Protein AF-A0A7S4UC12-F1 (afdb_monomer)

Secondary structure (DSSP, 8-state):
----EEEEEEEEETTEEEEEEEEE--PPP----------TTHHHHHHHHHHHHHHHHHHHHHTT-S----S---TT--HHHHHHHHHHTTHHHHHHHHHHHHHHH--SHHHHHHHHHHHHHHHHHS--TTS-HHHHHHHHHHHHHHTTSTTTHHHHHHHHHH-GGGTT-GGGGGGHHHHHHHTT-SSHHHHHHHHHHHHHH---HHHHHHHHHHHHHH-S-HHHHHHHHHHHHHHHHHHHT-SSHHHHHHHHHHHHHHHHHHHHHHHHS-TT---TTS--S--------HHHHHHHHHHHHHHHHHHHT-

Solvent-accessible surface area (backbone atoms only — not comparable to full-atom values): 18001 Å² total; per-residue (Å²): 136,82,68,69,46,76,46,79,44,86,41,78,61,83,98,40,83,43,79,45,75,46,77,44,75,66,72,72,82,83,79,72,91,76,88,87,73,84,66,80,62,62,64,55,60,51,49,55,50,51,49,44,52,50,52,54,54,49,60,59,55,71,73,59,82,69,89,74,97,66,83,81,74,62,81,81,72,49,66,61,59,62,48,53,40,57,54,56,74,44,51,59,58,51,49,50,53,48,41,56,50,48,51,74,68,46,80,51,68,70,58,31,52,52,35,50,49,52,44,33,52,52,42,57,75,45,88,37,68,86,50,60,49,77,64,54,57,68,47,44,61,60,37,58,54,32,56,75,34,83,94,36,28,59,49,24,44,48,23,57,63,39,36,48,63,50,47,43,31,78,75,38,56,76,42,50,67,57,36,54,52,31,54,66,42,92,50,66,69,41,20,51,44,27,53,52,43,39,72,51,26,38,63,55,57,67,65,33,26,55,47,44,44,45,36,52,74,64,48,89,45,67,68,58,22,41,52,40,40,52,51,51,28,50,52,28,52,55,29,67,66,43,95,40,73,67,61,21,52,52,46,29,49,53,49,42,75,46,39,42,72,56,39,53,48,54,65,65,55,64,92,79,74,66,71,86,89,77,82,90,78,84,92,78,92,88,68,87,49,74,69,58,58,54,47,55,54,44,37,51,35,35,52,53,24,51,63,54,53,106

Structure (mmCIF, N/CA/C/O backbone):
data_AF-A0A7S4UC12-F1
#
_entry.id   AF-A0A7S4UC12-F1
#
loop_
_atom_site.group_PDB
_atom_site.id
_atom_site.type_symbol
_atom_site.label_atom_id
_atom_site.label_alt_id
_atom_site.label_comp_id
_atom_site.label_asym_id
_atom_site.label_entity_id
_atom_site.label_seq_id
_atom_site.pdbx_PDB_ins_code
_atom_site.Cartn_x
_atom_site.Cartn_y
_atom_site.Cartn_z
_atom_site.occupancy
_atom_site.B_iso_or_equiv
_atom_site.auth_seq_id
_atom_site.auth_comp_id
_atom_site.auth_asym_id
_atom_site.auth_atom_id
_atom_site.pdbx_PDB_model_num
ATOM 1 N N . ASP A 1 1 ? -19.552 14.038 31.738 1.00 36.12 1 ASP A N 1
ATOM 2 C CA . ASP A 1 1 ? -20.776 14.396 30.991 1.00 36.12 1 ASP A CA 1
ATOM 3 C C . ASP A 1 1 ? -20.719 15.797 30.403 1.00 36.12 1 ASP A C 1
ATOM 5 O O . ASP A 1 1 ? -21.370 16.718 30.888 1.00 36.12 1 ASP A O 1
ATOM 9 N N . HIS A 1 2 ? -19.965 15.972 29.317 1.00 37.50 2 HIS A N 1
ATOM 10 C CA . HIS A 1 2 ? -20.045 17.190 28.514 1.00 37.50 2 HIS A CA 1
ATOM 11 C C . HIS A 1 2 ? -21.237 17.053 27.568 1.00 37.50 2 HIS A C 1
ATOM 13 O O . HIS A 1 2 ? -21.156 16.414 26.523 1.00 37.50 2 HIS A O 1
ATOM 19 N N . ARG A 1 3 ? -22.386 17.615 27.949 1.00 42.75 3 ARG A N 1
ATOM 20 C CA . ARG A 1 3 ? -23.549 17.692 27.056 1.00 42.75 3 ARG A CA 1
ATOM 21 C C . ARG A 1 3 ? -23.307 18.799 26.035 1.00 42.75 3 ARG A C 1
ATOM 23 O O . ARG A 1 3 ? -23.739 19.931 26.235 1.00 42.75 3 ARG A O 1
ATOM 30 N N . VAL A 1 4 ? -22.599 18.479 24.956 1.00 48.72 4 VAL A N 1
ATOM 31 C CA . VAL A 1 4 ? -22.493 19.372 23.801 1.00 48.72 4 VAL A CA 1
ATOM 32 C C . VAL A 1 4 ? -23.867 19.426 23.135 1.00 48.72 4 VAL A C 1
ATOM 34 O O . VAL A 1 4 ? -24.387 18.415 22.665 1.00 48.72 4 VAL A O 1
ATOM 37 N N . ARG A 1 5 ? -24.499 20.604 23.136 1.00 51.00 5 ARG A N 1
ATOM 38 C CA . ARG A 1 5 ? -25.745 20.826 22.393 1.00 51.00 5 ARG A CA 1
ATOM 39 C C . ARG A 1 5 ? -25.400 21.469 21.064 1.00 51.00 5 ARG A C 1
ATOM 41 O O . ARG A 1 5 ? -25.085 22.655 20.991 1.00 51.00 5 ARG A O 1
ATOM 48 N N . HIS A 1 6 ? -25.478 20.677 20.010 1.00 54.31 6 HIS A N 1
ATOM 49 C CA . HIS A 1 6 ? -25.439 21.186 18.653 1.00 54.31 6 HIS A CA 1
ATOM 50 C C . HIS A 1 6 ? -26.867 21.523 18.215 1.00 54.31 6 HIS A C 1
ATOM 52 O O . HIS A 1 6 ? -27.745 20.662 18.227 1.00 54.31 6 HIS A O 1
ATOM 58 N N . CYS A 1 7 ? -27.099 22.770 17.819 1.00 54.09 7 CYS A N 1
ATOM 59 C CA . CYS A 1 7 ? -28.371 23.225 17.269 1.00 54.09 7 CYS A CA 1
ATOM 60 C C . CYS A 1 7 ? -28.138 23.761 15.855 1.00 54.09 7 CYS A C 1
ATOM 62 O O . CYS A 1 7 ? -27.266 24.605 15.640 1.00 54.09 7 CYS A O 1
ATOM 64 N N . ALA A 1 8 ? -28.941 23.318 14.895 1.00 50.31 8 ALA A N 1
ATOM 65 C CA . ALA A 1 8 ? -29.013 23.923 13.571 1.00 50.31 8 ALA A CA 1
ATOM 66 C C . ALA A 1 8 ? -30.350 24.661 13.450 1.00 50.31 8 ALA A C 1
ATOM 68 O O . ALA A 1 8 ? -31.396 24.088 13.741 1.00 50.31 8 ALA A O 1
ATOM 69 N N . ALA A 1 9 ? -30.315 25.930 13.046 1.00 55.50 9 ALA A N 1
ATOM 70 C CA . ALA A 1 9 ? -31.510 26.728 12.798 1.00 55.50 9 ALA A CA 1
ATOM 71 C C . ALA A 1 9 ? -31.409 27.403 11.429 1.00 55.50 9 ALA A C 1
ATOM 73 O O . ALA A 1 9 ? -30.357 27.933 11.064 1.00 55.50 9 ALA A O 1
ATOM 74 N N . ALA A 1 10 ? -32.503 27.400 10.673 1.00 46.72 10 ALA A N 1
ATOM 75 C CA . ALA A 1 10 ? -32.602 28.203 9.464 1.00 46.72 10 ALA A CA 1
ATOM 76 C C . ALA A 1 10 ? -32.731 29.681 9.854 1.00 46.72 10 ALA A C 1
ATOM 78 O O . ALA A 1 10 ? -33.524 30.032 10.728 1.00 46.72 10 ALA A O 1
ATOM 79 N N . VAL A 1 11 ? -31.938 30.544 9.224 1.00 61.66 11 VAL A N 1
ATOM 80 C CA . VAL A 1 11 ? -32.011 31.994 9.416 1.00 61.66 11 VAL A CA 1
ATOM 81 C C . VAL A 1 11 ? -32.077 32.651 8.047 1.00 61.66 11 VAL A C 1
ATOM 83 O O . VAL A 1 11 ? -31.323 32.304 7.134 1.00 61.66 11 VAL A O 1
ATOM 86 N N . GLU A 1 12 ? -32.985 33.604 7.891 1.00 58.91 12 GLU A N 1
ATOM 87 C CA . GLU A 1 12 ? -33.027 34.447 6.702 1.00 58.91 12 GLU A CA 1
ATOM 88 C C . GLU A 1 12 ? -32.063 35.623 6.888 1.00 58.91 12 GLU A C 1
ATOM 90 O O . GLU A 1 12 ? -32.127 36.353 7.877 1.00 58.91 12 GLU A O 1
ATOM 95 N N . CYS A 1 13 ? -31.125 35.782 5.954 1.00 60.25 13 CYS A N 1
ATOM 96 C CA . CYS A 1 13 ? -30.178 36.892 5.918 1.00 60.25 13 CYS A CA 1
ATOM 97 C C . CYS A 1 13 ? -30.352 37.629 4.586 1.00 60.25 13 CYS A C 1
ATOM 99 O O . CYS A 1 13 ? -29.747 37.281 3.566 1.00 60.25 13 CYS A O 1
ATOM 101 N N . GLY A 1 14 ? -31.252 38.616 4.580 1.00 82.12 14 GLY A N 1
ATOM 102 C CA . GLY A 1 14 ? -31.698 39.286 3.359 1.00 82.12 14 GLY A CA 1
ATOM 103 C C . GLY A 1 14 ? -32.470 38.329 2.446 1.00 82.12 14 GLY A C 1
ATOM 104 O O . GLY A 1 14 ? -33.371 37.634 2.897 1.00 82.12 14 GLY A O 1
ATOM 105 N N . THR A 1 15 ? -32.097 38.258 1.165 1.00 63.41 15 THR A N 1
ATOM 106 C CA . THR A 1 15 ? -32.697 37.325 0.188 1.00 63.41 15 THR A CA 1
ATOM 107 C C . THR A 1 15 ? -32.095 35.916 0.229 1.00 63.41 15 THR A C 1
ATOM 109 O O . THR A 1 15 ? -32.460 35.064 -0.580 1.00 63.41 15 THR A O 1
ATOM 112 N N . LYS A 1 16 ? -31.149 35.650 1.140 1.00 48.69 16 LYS A N 1
ATOM 113 C CA . LYS A 1 16 ? -30.458 34.360 1.252 1.00 48.69 16 LYS A CA 1
ATOM 114 C C . LYS A 1 16 ? -30.959 33.593 2.473 1.00 48.69 16 LYS A C 1
ATOM 116 O O . LYS A 1 16 ? -30.985 34.133 3.578 1.00 48.69 16 LYS A O 1
ATOM 121 N N . ARG A 1 17 ? -31.268 32.305 2.297 1.00 45.56 17 ARG A N 1
ATOM 122 C CA . ARG A 1 17 ? -31.413 31.366 3.419 1.00 45.56 17 ARG A CA 1
ATOM 123 C C . ARG A 1 17 ? -30.046 30.833 3.808 1.00 45.56 17 ARG A C 1
ATOM 125 O O . ARG A 1 17 ? -29.323 30.307 2.965 1.00 45.56 17 ARG A O 1
ATOM 132 N N . VAL A 1 18 ? -29.701 30.967 5.081 1.00 54.25 18 VAL A N 1
ATOM 133 C CA . VAL A 1 18 ? -28.444 30.479 5.652 1.00 54.25 18 VAL A CA 1
ATOM 134 C C . VAL A 1 18 ? -28.735 29.543 6.816 1.00 54.25 18 VAL A C 1
ATOM 136 O O . VAL A 1 18 ? -29.665 29.752 7.592 1.00 54.25 18 VAL A O 1
ATOM 139 N N . VAL A 1 19 ? -27.924 28.493 6.941 1.00 50.94 19 VAL A N 1
ATOM 140 C CA . VAL A 1 19 ? -27.989 27.581 8.087 1.00 50.94 19 VAL A CA 1
ATOM 141 C C . VAL A 1 19 ? -27.134 28.180 9.193 1.00 50.94 19 VAL A C 1
ATOM 143 O O . VAL A 1 19 ? -25.910 28.250 9.061 1.00 50.94 19 VAL A O 1
ATOM 146 N N . LYS A 1 20 ? -27.756 28.620 10.287 1.00 62.56 20 LYS A N 1
ATOM 147 C CA . LYS A 1 20 ? -27.021 28.989 11.492 1.00 62.56 20 LYS A CA 1
ATOM 148 C C . LYS A 1 20 ? -26.765 27.732 12.302 1.00 62.56 20 LYS A C 1
ATOM 150 O O . LYS A 1 20 ? -27.670 27.128 12.873 1.00 62.56 20 LYS A O 1
ATOM 155 N N . LEU A 1 21 ? -25.498 27.370 12.358 1.00 55.78 21 LEU A N 1
ATOM 156 C CA . LEU A 1 21 ? -24.999 26.268 13.153 1.00 55.78 21 LEU A CA 1
ATOM 157 C C . LEU A 1 21 ? -24.495 26.830 14.481 1.00 55.78 21 LEU A C 1
ATOM 159 O O . LEU A 1 21 ? -23.559 27.628 14.499 1.00 55.78 21 LEU A O 1
ATOM 163 N N . SER A 1 22 ? -25.146 26.456 15.578 1.00 56.66 22 SER A N 1
ATOM 164 C CA . SER A 1 22 ? -24.758 26.852 16.931 1.00 56.66 22 SER A CA 1
ATOM 165 C C . SER A 1 22 ? -24.231 25.626 17.666 1.00 56.66 22 SER A C 1
ATOM 167 O O . SER A 1 22 ? -24.950 24.641 17.824 1.00 56.66 22 SER A O 1
ATOM 169 N N . VAL A 1 23 ? -22.983 25.685 18.118 1.00 53.31 23 VAL A N 1
ATOM 170 C CA . VAL A 1 23 ? -22.404 24.682 19.016 1.00 53.31 23 VAL A CA 1
ATOM 171 C C . VAL A 1 23 ? -22.344 25.317 20.397 1.00 53.31 23 VAL A C 1
ATOM 173 O O . VAL A 1 23 ? -21.625 26.291 20.601 1.00 53.31 23 VAL A O 1
ATOM 176 N N . LEU A 1 24 ? -23.166 24.824 21.322 1.00 49.97 24 LEU A N 1
ATOM 177 C CA . LEU A 1 24 ? -23.128 25.232 22.721 1.00 49.97 24 LEU A CA 1
ATOM 178 C C . LEU A 1 24 ? -22.204 24.283 23.476 1.00 49.97 24 LEU A C 1
ATOM 180 O O . LEU A 1 24 ? -22.552 23.126 23.732 1.00 49.97 24 LEU A O 1
ATOM 184 N N . TYR A 1 25 ? -21.038 24.801 23.848 1.00 46.56 25 TYR A N 1
ATOM 185 C CA . TYR A 1 25 ? -20.186 24.177 24.847 1.00 46.56 25 TYR A CA 1
ATOM 186 C C . TYR A 1 25 ? -20.781 24.476 26.221 1.00 46.56 25 TYR A C 1
ATOM 188 O O . TYR A 1 25 ? -20.921 25.638 26.604 1.00 46.56 25 TYR A O 1
ATOM 196 N N . ALA A 1 26 ? -21.159 23.438 26.964 1.00 46.12 26 ALA A N 1
ATOM 197 C CA . ALA A 1 26 ? -21.399 23.597 28.389 1.00 46.12 26 ALA A CA 1
ATOM 198 C C . ALA A 1 26 ? -20.036 23.860 29.042 1.00 46.12 26 ALA A C 1
ATOM 200 O O . ALA A 1 26 ? -19.238 22.935 29.193 1.00 46.12 26 ALA A O 1
ATOM 201 N N . SER A 1 27 ? -19.743 25.120 29.367 1.00 40.31 27 SER A N 1
ATOM 202 C CA . SER A 1 27 ? -18.618 25.445 30.239 1.00 40.31 27 SER A CA 1
ATOM 203 C C . SER A 1 27 ? -18.863 24.766 31.583 1.00 40.31 27 SER A C 1
ATOM 205 O O . SER A 1 27 ? -19.943 24.923 32.161 1.00 40.31 27 SER A O 1
ATOM 207 N N . GLU A 1 28 ? -17.889 24.000 32.075 1.00 42.59 28 GLU A N 1
ATOM 208 C CA . GLU A 1 28 ? -17.918 23.546 33.465 1.00 42.59 28 GLU A CA 1
ATOM 209 C C . GLU A 1 28 ? -18.123 24.750 34.400 1.00 42.59 28 GLU A C 1
ATOM 211 O O . GLU A 1 28 ? -17.679 25.855 34.067 1.00 42.59 28 GLU A O 1
ATOM 216 N N . PRO A 1 29 ? -18.815 24.579 35.543 1.00 44.81 29 PRO A N 1
ATOM 217 C CA . PRO A 1 29 ? -19.002 25.664 36.495 1.00 44.81 29 PRO A CA 1
ATOM 218 C C . PRO A 1 29 ? -17.639 26.254 36.860 1.00 44.81 29 PRO A C 1
ATOM 220 O O . PRO A 1 29 ? -16.738 25.526 37.277 1.00 44.81 29 PRO A O 1
ATOM 223 N N . GLU A 1 30 ? -17.508 27.565 36.653 1.00 42.84 30 GLU A N 1
ATOM 224 C CA . GLU A 1 30 ? -16.296 28.360 36.831 1.00 42.84 30 GLU A CA 1
ATOM 225 C C . GLU A 1 30 ? -15.542 27.982 38.115 1.00 42.84 30 GLU A C 1
ATOM 227 O O . GLU A 1 30 ? -15.820 28.483 39.205 1.00 42.84 30 GLU A O 1
ATOM 232 N N . ARG A 1 31 ? -14.516 27.135 37.998 1.00 45.41 31 ARG A N 1
ATOM 233 C CA . ARG A 1 31 ? -13.419 27.148 38.962 1.00 45.41 31 ARG A CA 1
ATOM 234 C C . ARG A 1 31 ? -12.483 28.275 38.555 1.00 45.41 31 ARG A C 1
ATOM 236 O O . ARG A 1 31 ? -11.605 28.089 37.725 1.00 45.41 31 ARG A O 1
ATOM 243 N N . SER A 1 32 ? -12.754 29.447 39.127 1.00 43.31 32 SER A N 1
ATOM 244 C CA . SER A 1 32 ? -11.804 30.533 39.399 1.00 43.31 32 SER A CA 1
ATOM 245 C C . SER A 1 32 ? -10.723 30.777 38.332 1.00 43.31 32 SER A C 1
ATOM 247 O O . SER A 1 32 ? -9.651 30.181 38.368 1.00 43.31 32 SER A O 1
ATOM 249 N N . ALA A 1 33 ? -11.030 31.725 37.444 1.00 45.47 33 ALA A N 1
ATOM 250 C CA . ALA A 1 33 ? -10.131 32.676 36.787 1.00 45.47 33 ALA A CA 1
ATOM 251 C C . ALA A 1 33 ? -8.653 32.266 36.614 1.00 45.47 33 ALA A C 1
ATOM 253 O O . ALA A 1 33 ? -7.811 32.531 37.470 1.00 45.47 33 ALA A O 1
ATOM 254 N N . CYS A 1 34 ? -8.318 31.784 35.418 1.00 36.97 34 CYS A N 1
ATOM 255 C CA . CYS A 1 34 ? -6.997 32.006 34.838 1.00 36.97 34 CYS A CA 1
ATOM 256 C C . CYS A 1 34 ? -7.199 32.572 33.421 1.00 36.97 34 CYS A C 1
ATOM 258 O O . CYS A 1 34 ? -7.867 31.928 32.607 1.00 36.97 34 CYS A O 1
ATOM 260 N N . PRO A 1 35 ? -6.738 33.798 33.117 1.00 48.41 35 PRO A N 1
ATOM 261 C CA . PRO A 1 35 ? -6.970 34.404 31.818 1.00 48.41 35 PRO A CA 1
ATOM 262 C C . PRO A 1 35 ? -5.976 33.837 30.796 1.00 48.41 35 PRO A C 1
ATOM 264 O O . PRO A 1 35 ? -4.794 33.700 31.085 1.00 48.41 35 PRO A O 1
ATOM 267 N N . GLN A 1 36 ? -6.472 33.600 29.577 1.00 44.84 36 GLN A N 1
ATOM 268 C CA . GLN A 1 36 ? -5.708 33.271 28.364 1.00 44.84 36 GLN A CA 1
ATOM 269 C C . GLN A 1 36 ? -5.243 31.810 28.228 1.00 44.84 36 GLN A C 1
ATOM 271 O O . GLN A 1 36 ? -4.058 31.499 28.217 1.00 44.84 36 GLN A O 1
ATOM 276 N N . SER A 1 37 ? -6.196 30.911 27.979 1.00 40.97 37 SER A N 1
ATOM 277 C CA . SER A 1 37 ? -5.922 29.703 27.199 1.00 40.97 37 SER A CA 1
ATOM 278 C C . SER A 1 37 ? -6.866 29.693 26.001 1.00 40.97 37 SER A C 1
ATOM 280 O O . SER A 1 37 ? -8.066 29.464 26.136 1.00 40.97 37 SER A O 1
ATOM 282 N N . THR A 1 38 ? -6.348 30.019 24.818 1.00 45.19 38 THR A N 1
ATOM 283 C CA . THR A 1 38 ? -7.026 29.722 23.554 1.00 45.19 38 THR A CA 1
ATOM 284 C C . THR A 1 38 ? -7.041 28.208 23.409 1.00 45.19 38 THR A C 1
ATOM 286 O O . THR A 1 38 ? -6.025 27.619 23.047 1.00 45.19 38 THR A O 1
ATOM 289 N N . VAL A 1 39 ? -8.160 27.578 23.770 1.00 46.19 39 VAL A N 1
ATOM 290 C CA . VAL A 1 39 ? -8.329 26.122 23.721 1.00 46.19 39 VAL A CA 1
ATOM 291 C C . VAL A 1 39 ? -8.149 25.646 22.268 1.00 46.19 39 VAL A C 1
ATOM 293 O O . VAL A 1 39 ? -8.982 25.975 21.422 1.00 46.19 39 VAL A O 1
ATOM 296 N N . PRO A 1 40 ? -7.104 24.859 21.947 1.00 46.31 40 PRO A N 1
ATOM 297 C CA . PRO A 1 40 ? -6.804 24.433 20.573 1.00 46.31 40 PRO A CA 1
ATOM 298 C C . PRO A 1 40 ? -7.867 23.509 19.944 1.00 46.31 40 PRO A C 1
ATOM 300 O O . PRO A 1 40 ? -7.862 23.290 18.735 1.00 46.31 40 PRO A O 1
ATOM 303 N N . GLY A 1 41 ? -8.796 22.976 20.746 1.00 48.56 41 GLY A N 1
ATOM 304 C CA . GLY A 1 41 ? -9.831 22.031 20.307 1.00 48.56 41 GLY A CA 1
ATOM 305 C C . GLY A 1 41 ? -11.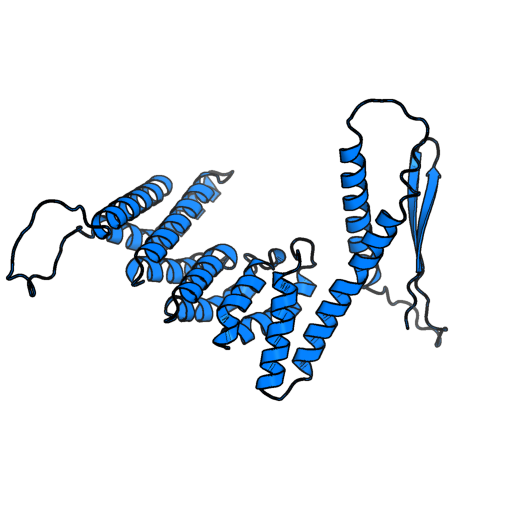029 22.646 19.569 1.00 48.56 41 GLY A C 1
ATOM 306 O O . GLY A 1 41 ? -11.756 21.922 18.891 1.00 48.56 41 GLY A O 1
ATOM 307 N N . ASP A 1 42 ? -11.236 23.965 19.646 1.00 47.66 42 ASP A N 1
ATOM 308 C CA . ASP A 1 42 ? -12.440 24.619 19.100 1.00 47.66 42 ASP A CA 1
ATOM 309 C C . ASP A 1 42 ? -12.446 24.650 17.555 1.00 47.66 42 ASP A C 1
ATOM 311 O O . ASP A 1 42 ? -13.481 24.541 16.895 1.00 47.66 42 ASP A O 1
ATOM 315 N N . THR A 1 43 ? -11.263 24.711 16.941 1.00 52.38 43 THR A N 1
ATOM 316 C CA . THR A 1 43 ? -11.102 24.672 15.481 1.00 52.38 43 THR A CA 1
ATOM 317 C C . THR A 1 43 ? -11.380 23.295 14.881 1.00 52.38 43 THR A C 1
ATOM 319 O O . THR A 1 43 ? -11.945 23.209 13.789 1.00 52.38 43 THR A O 1
ATOM 322 N N . GLU A 1 44 ? -11.030 22.210 15.572 1.00 50.44 44 GLU A N 1
ATOM 323 C CA . GLU A 1 44 ? -11.144 20.850 15.027 1.00 50.44 44 GLU A CA 1
ATOM 324 C C . GLU A 1 44 ? -12.594 20.356 14.993 1.00 50.44 44 GLU A C 1
ATOM 326 O O . GLU A 1 44 ? -13.064 19.890 13.951 1.00 50.44 44 GLU A O 1
ATOM 331 N N . VAL A 1 45 ? -13.337 20.534 16.092 1.00 52.56 45 VAL A N 1
ATOM 332 C CA . VAL A 1 45 ? -14.764 20.168 16.179 1.00 52.56 45 VAL A CA 1
ATOM 333 C C . VAL A 1 45 ? -15.579 20.976 15.172 1.00 52.56 45 VAL A C 1
ATOM 335 O O . VAL A 1 45 ? -16.418 20.439 14.444 1.00 52.56 45 VAL A O 1
ATOM 338 N N . ARG A 1 46 ? -15.273 22.273 15.058 1.00 57.16 46 ARG A N 1
ATOM 339 C CA . ARG A 1 46 ? -15.918 23.170 14.100 1.00 57.16 46 ARG A CA 1
ATOM 340 C C . ARG A 1 46 ? -15.652 22.753 12.653 1.00 57.16 46 ARG A C 1
ATOM 342 O O . ARG A 1 46 ? -16.568 22.821 11.838 1.00 57.16 46 ARG A O 1
ATOM 349 N N . THR A 1 47 ? -14.445 22.290 12.325 1.00 57.12 47 THR A N 1
ATOM 350 C CA . THR A 1 47 ? -14.085 21.887 10.953 1.00 57.12 47 THR A CA 1
ATOM 351 C C . THR A 1 47 ? -14.768 20.585 10.538 1.00 57.12 47 THR A C 1
ATOM 353 O O . THR A 1 47 ? -15.332 20.521 9.443 1.00 57.12 47 THR A O 1
ATOM 356 N N . ALA A 1 48 ? -14.796 19.573 11.411 1.00 53.72 48 ALA A N 1
ATOM 357 C CA . ALA A 1 48 ? -15.503 18.317 11.149 1.00 53.72 48 ALA A CA 1
ATOM 358 C C . ALA A 1 48 ? -17.011 18.552 10.973 1.00 53.72 48 ALA A C 1
ATOM 360 O O . ALA A 1 48 ? -17.614 18.097 9.999 1.00 53.72 48 ALA A O 1
ATOM 361 N N . PHE A 1 49 ? -17.600 19.365 11.852 1.00 57.41 49 PHE A N 1
ATOM 362 C CA . PHE A 1 49 ? -19.011 19.725 11.784 1.00 57.41 49 PHE A CA 1
ATOM 363 C C . PHE A 1 49 ? -19.362 20.508 10.507 1.00 57.41 49 PHE A C 1
ATOM 365 O O . PHE A 1 49 ? -20.346 20.201 9.833 1.00 57.41 49 PHE A O 1
ATOM 372 N N . LEU A 1 50 ? -18.534 21.486 10.121 1.00 59.72 50 LEU A N 1
ATOM 373 C CA . LEU A 1 50 ? -18.711 22.236 8.872 1.00 59.72 50 LEU A CA 1
ATOM 374 C C . LEU A 1 50 ? -18.556 21.343 7.635 1.00 59.72 50 LEU A C 1
ATOM 376 O O . LEU A 1 50 ? -19.287 21.528 6.662 1.00 59.72 50 LEU A O 1
ATOM 380 N N . THR A 1 51 ? -17.640 20.374 7.666 1.00 59.22 51 THR A N 1
ATOM 381 C CA . THR A 1 51 ? -17.421 19.429 6.562 1.00 59.22 51 THR A CA 1
ATOM 382 C C . THR A 1 51 ? -18.621 18.499 6.399 1.00 59.22 51 THR A C 1
ATOM 384 O O . THR A 1 51 ? -19.163 18.408 5.299 1.00 59.22 51 THR A O 1
ATOM 387 N N . ALA A 1 52 ? -19.114 17.908 7.492 1.00 55.94 52 ALA A N 1
ATOM 388 C CA . ALA A 1 52 ? -20.314 17.070 7.491 1.00 55.94 52 ALA A CA 1
ATOM 389 C C . ALA A 1 52 ? -21.555 17.839 7.002 1.00 55.94 52 ALA A C 1
ATOM 391 O O . ALA A 1 52 ? -22.277 17.367 6.121 1.00 55.94 52 ALA A O 1
ATOM 392 N N . ALA A 1 53 ? -21.757 19.067 7.494 1.00 58.28 53 ALA A N 1
ATOM 393 C CA . ALA A 1 53 ? -22.844 19.934 7.044 1.00 58.28 53 ALA A CA 1
ATOM 394 C C . ALA A 1 53 ? -22.741 20.261 5.541 1.00 58.28 53 ALA A C 1
ATOM 396 O O . ALA A 1 53 ? -23.748 20.264 4.831 1.00 58.28 53 ALA A O 1
ATOM 397 N N . ARG A 1 54 ? -21.524 20.498 5.030 1.00 59.47 54 ARG A N 1
ATOM 398 C CA . ARG A 1 54 ? -21.279 20.806 3.613 1.00 59.47 54 ARG A CA 1
ATOM 399 C C . ARG A 1 54 ? -21.517 19.599 2.709 1.00 59.47 54 ARG A C 1
ATOM 401 O O . ARG A 1 54 ? -22.112 19.761 1.645 1.00 59.47 54 ARG A O 1
ATOM 408 N N . THR A 1 55 ? -21.084 18.410 3.123 1.00 56.12 55 THR A N 1
ATOM 409 C CA . THR A 1 55 ? -21.322 17.156 2.395 1.00 56.12 55 THR A CA 1
ATOM 410 C C . THR A 1 55 ? -22.814 16.868 2.301 1.00 56.12 55 THR A C 1
ATOM 412 O O . THR A 1 55 ? -23.331 16.656 1.208 1.00 56.12 55 THR A O 1
ATOM 415 N N . ALA A 1 56 ? -23.537 16.970 3.414 1.00 55.53 56 ALA A N 1
ATOM 416 C CA . ALA A 1 56 ? -24.963 16.693 3.418 1.00 55.53 56 ALA A CA 1
ATOM 417 C C . ALA A 1 56 ? -25.784 17.730 2.620 1.00 55.53 56 ALA A C 1
ATOM 419 O O . ALA A 1 56 ? -26.725 17.362 1.915 1.00 55.53 56 ALA A O 1
ATOM 420 N N . ALA A 1 57 ? -25.384 19.009 2.637 1.00 56.06 57 ALA A N 1
ATOM 421 C CA . ALA A 1 57 ? -25.986 20.041 1.789 1.00 56.06 57 ALA A CA 1
ATOM 422 C C . ALA A 1 57 ? -25.778 19.777 0.282 1.00 56.06 57 ALA A C 1
ATOM 424 O O . ALA A 1 57 ? -26.690 20.007 -0.517 1.00 56.06 57 ALA A O 1
ATOM 425 N N . ARG A 1 58 ? -24.603 19.265 -0.117 1.00 57.72 58 ARG A N 1
ATOM 426 C CA . ARG A 1 58 ? -24.312 18.892 -1.513 1.00 57.72 58 ARG A CA 1
ATOM 427 C C . ARG A 1 58 ? -25.173 17.721 -1.980 1.00 57.72 58 ARG A C 1
ATOM 429 O O . ARG A 1 58 ? -25.808 17.841 -3.023 1.00 57.72 58 ARG A O 1
ATOM 436 N N . SER A 1 59 ? -25.259 16.653 -1.188 1.00 51.94 59 SER A N 1
ATOM 437 C CA . SER A 1 59 ? -26.056 15.461 -1.522 1.00 51.94 59 SER A CA 1
ATOM 438 C C . SER A 1 59 ? -27.547 15.765 -1.670 1.00 51.94 59 SER A C 1
ATOM 440 O O . SER A 1 59 ? -28.239 15.169 -2.491 1.00 51.94 59 SER A O 1
ATOM 442 N N . ALA A 1 60 ? -28.057 16.712 -0.885 1.00 53.88 60 ALA A N 1
ATOM 443 C CA . ALA A 1 60 ? -29.448 17.121 -0.979 1.00 53.88 60 ALA A CA 1
ATOM 444 C C . ALA A 1 60 ? -29.707 18.072 -2.172 1.00 53.88 60 ALA A C 1
ATOM 446 O O . ALA A 1 60 ? -30.816 18.094 -2.699 1.00 53.88 60 ALA A O 1
ATOM 447 N N . SER A 1 61 ? -28.691 18.815 -2.636 1.00 52.44 61 SER A N 1
ATOM 448 C CA . SER A 1 61 ? -28.797 19.688 -3.818 1.00 52.44 61 SER A CA 1
ATOM 449 C C . SER A 1 61 ? -28.784 18.884 -5.123 1.00 52.44 61 SER A C 1
ATOM 451 O O . SER A 1 61 ? -29.572 19.160 -6.020 1.00 52.44 61 SER A O 1
ATOM 453 N N . SER A 1 62 ? -27.959 17.834 -5.208 1.00 51.47 62 SER A N 1
ATOM 454 C CA . SER A 1 62 ? -27.884 16.956 -6.388 1.00 51.47 62 SER A CA 1
ATOM 455 C C . SER A 1 62 ? -29.138 16.103 -6.608 1.00 51.47 62 SER A C 1
ATOM 457 O O . SER A 1 62 ? -29.365 15.611 -7.706 1.00 51.47 62 SER A O 1
ATOM 459 N N . ALA A 1 63 ? -29.966 15.924 -5.576 1.00 53.56 63 ALA A N 1
ATOM 460 C CA . ALA A 1 63 ? -31.230 15.198 -5.682 1.00 53.56 63 ALA A CA 1
ATOM 461 C C . ALA A 1 63 ? -32.356 16.025 -6.340 1.00 53.56 63 ALA A C 1
ATOM 463 O O . ALA A 1 63 ? -33.424 15.476 -6.604 1.00 53.56 63 ALA A O 1
ATOM 464 N N . HIS A 1 64 ? -32.143 17.325 -6.585 1.00 52.50 64 HIS A N 1
ATOM 465 C CA . HIS A 1 64 ? -33.196 18.257 -7.000 1.00 52.50 64 HIS A CA 1
ATOM 466 C C . HIS A 1 64 ? -33.110 18.760 -8.451 1.00 52.50 64 HIS A C 1
ATOM 468 O O . HIS A 1 64 ? -33.994 19.506 -8.867 1.00 52.50 64 HIS A O 1
ATOM 474 N N . ASP A 1 65 ? -32.145 18.297 -9.254 1.00 47.72 65 ASP A N 1
ATOM 475 C CA . ASP A 1 65 ? -32.014 18.681 -10.676 1.00 47.72 65 ASP A CA 1
ATOM 476 C C . ASP A 1 65 ? -33.060 18.028 -11.615 1.00 47.72 65 ASP A C 1
ATOM 478 O O . ASP A 1 65 ? -33.007 18.174 -12.836 1.00 47.72 65 ASP A O 1
ATOM 482 N N . GLY A 1 66 ? -34.072 17.349 -11.064 1.00 46.44 66 GLY A N 1
ATOM 483 C CA . GLY A 1 66 ? -35.235 16.842 -11.797 1.00 46.44 66 GLY A CA 1
ATOM 484 C C . GLY A 1 66 ? -36.469 17.737 -11.639 1.00 46.44 66 GLY A C 1
ATOM 485 O O . GLY A 1 66 ? -37.235 17.562 -10.700 1.00 46.44 66 GLY A O 1
ATOM 486 N N . PHE A 1 67 ? -36.644 18.688 -12.559 1.00 43.12 67 PHE A N 1
ATOM 487 C CA . PHE A 1 67 ? -37.900 19.332 -12.996 1.00 43.12 67 PHE A CA 1
ATOM 488 C C . PHE A 1 67 ? -39.188 19.092 -12.160 1.00 43.12 67 PHE A C 1
ATOM 490 O O . PHE A 1 67 ? -39.891 18.102 -12.337 1.00 43.12 67 PHE A O 1
ATOM 497 N N . HIS A 1 68 ? -39.560 20.054 -11.311 1.00 42.00 68 HIS A N 1
ATOM 498 C CA . HIS A 1 68 ? -40.748 20.920 -11.443 1.00 42.00 68 HIS A CA 1
ATOM 499 C C . HIS A 1 68 ? -40.943 21.727 -10.151 1.00 42.00 68 HIS A C 1
ATOM 501 O O . HIS A 1 68 ? -40.794 21.236 -9.037 1.00 42.00 68 HIS A O 1
ATOM 507 N N . SER A 1 69 ? -41.279 23.000 -10.332 1.00 47.44 69 SER A N 1
ATOM 508 C CA . SER A 1 69 ? -41.549 24.014 -9.317 1.00 47.44 69 SER A CA 1
ATOM 509 C C . SER A 1 69 ? -42.628 23.594 -8.310 1.00 47.44 69 SER A C 1
ATOM 511 O O . SER A 1 69 ? -43.808 23.885 -8.501 1.00 47.44 69 SER A O 1
ATOM 513 N N . THR A 1 70 ? -42.229 22.958 -7.211 1.00 39.75 70 THR A N 1
ATOM 514 C CA . THR A 1 70 ? -43.042 22.874 -5.991 1.00 39.75 70 THR A CA 1
ATOM 515 C C . THR A 1 70 ? -42.652 23.992 -5.024 1.00 39.75 70 THR A C 1
ATOM 517 O O . THR A 1 70 ? -41.457 24.236 -4.825 1.00 39.75 70 THR A O 1
ATOM 520 N N . PRO A 1 71 ? -43.626 24.681 -4.404 1.00 42.09 71 PRO A N 1
ATOM 521 C CA . PRO A 1 71 ? -43.345 25.746 -3.460 1.00 42.09 71 PRO A CA 1
ATOM 522 C C . PRO A 1 71 ? -42.723 25.143 -2.200 1.00 42.09 71 PRO A C 1
ATOM 524 O O . PRO A 1 71 ? -43.260 24.198 -1.632 1.00 42.09 71 PRO A O 1
ATOM 527 N N . HIS A 1 72 ? -41.604 25.718 -1.757 1.00 46.97 72 HIS A N 1
ATOM 528 C CA . HIS A 1 72 ? -41.162 25.635 -0.365 1.00 46.97 72 HIS A CA 1
ATOM 529 C C . HIS A 1 72 ? -41.104 24.213 0.227 1.00 46.97 72 HIS A C 1
ATOM 531 O O . HIS A 1 72 ? -41.653 23.944 1.291 1.00 46.97 72 HIS A O 1
ATOM 537 N N . VAL A 1 73 ? -40.396 23.291 -0.430 1.00 40.62 73 VAL A N 1
ATOM 538 C CA . VAL A 1 73 ? -40.005 22.051 0.250 1.00 40.62 73 VAL A CA 1
ATOM 539 C C . VAL A 1 73 ? -38.972 22.426 1.306 1.00 40.62 73 VAL A C 1
ATOM 541 O O . VAL A 1 73 ? -37.895 22.940 0.998 1.00 40.62 73 VAL A O 1
ATOM 544 N N . ASP A 1 74 ? -39.357 22.242 2.564 1.00 46.78 74 ASP A N 1
ATOM 545 C CA . ASP A 1 74 ? -38.585 22.589 3.745 1.00 46.78 74 ASP A CA 1
ATOM 546 C C . ASP A 1 74 ? -37.368 21.659 3.853 1.00 46.78 74 ASP A C 1
ATOM 548 O O . ASP A 1 74 ? -37.363 20.639 4.539 1.00 46.78 74 ASP A O 1
ATOM 552 N N . PHE A 1 75 ? -36.317 21.999 3.105 1.00 42.03 75 PHE A N 1
ATOM 553 C CA . PHE A 1 75 ? -35.026 21.305 3.063 1.00 42.03 75 PHE A CA 1
ATOM 554 C C . PHE A 1 75 ? -34.411 21.131 4.469 1.00 42.03 75 PHE A C 1
ATOM 556 O O . PHE A 1 75 ? -33.559 20.272 4.688 1.00 42.03 75 PHE A O 1
ATOM 563 N N . PHE A 1 76 ? -34.883 21.940 5.423 1.00 41.47 76 PHE A N 1
ATOM 564 C CA . PHE A 1 76 ? -34.464 22.025 6.816 1.00 41.47 76 PHE A CA 1
ATOM 565 C C . PHE A 1 76 ? -35.276 21.150 7.780 1.00 41.47 76 PHE A C 1
ATOM 567 O O . PHE A 1 76 ? -34.808 20.905 8.888 1.00 41.47 76 PHE A O 1
ATOM 574 N N . ALA A 1 77 ? -36.443 20.639 7.372 1.00 44.41 77 ALA A N 1
ATOM 575 C CA . ALA A 1 77 ? -37.285 19.771 8.201 1.00 44.41 77 ALA A CA 1
ATOM 576 C C . ALA A 1 77 ? -36.875 18.288 8.148 1.00 44.41 77 ALA A C 1
ATOM 578 O O . ALA A 1 77 ? -37.475 17.444 8.813 1.00 44.41 77 ALA A O 1
ATOM 579 N N . ARG A 1 78 ? -35.843 17.934 7.372 1.00 48.88 78 ARG A N 1
ATOM 580 C CA . ARG A 1 78 ? -35.288 16.580 7.401 1.00 48.88 78 ARG A CA 1
ATOM 581 C C . ARG A 1 78 ? -34.447 16.410 8.662 1.00 48.88 78 ARG A C 1
ATOM 583 O O . ARG A 1 78 ? -33.240 16.648 8.637 1.00 48.88 78 ARG A O 1
ATOM 590 N N . GLU A 1 79 ? -35.083 15.914 9.726 1.00 48.28 79 GLU A N 1
ATOM 591 C CA . GLU A 1 79 ? -34.432 15.387 10.940 1.00 48.28 79 GLU A CA 1
ATOM 592 C C . GLU A 1 79 ? -33.171 14.568 10.608 1.00 48.28 79 GLU A C 1
ATOM 594 O O . GLU A 1 79 ? -32.175 14.642 11.321 1.00 48.28 79 GLU A O 1
ATOM 599 N N . GLY A 1 80 ? -33.153 13.862 9.473 1.00 50.41 80 GLY A N 1
ATOM 600 C CA . GLY A 1 80 ? -32.027 13.046 9.022 1.00 50.41 80 GLY A CA 1
ATOM 601 C C . GLY A 1 80 ? -30.699 13.785 8.827 1.00 50.41 80 GLY A C 1
ATOM 602 O O . GLY A 1 80 ? -29.656 13.193 9.059 1.00 50.41 80 GLY A O 1
ATOM 603 N N . LEU A 1 81 ? -30.682 15.067 8.451 1.00 46.94 81 LEU A N 1
ATOM 604 C CA . LEU A 1 81 ? -29.424 15.742 8.099 1.00 46.94 81 LEU A CA 1
ATOM 605 C C . LEU A 1 81 ? -28.626 16.170 9.338 1.00 46.94 81 LEU A C 1
ATOM 607 O O . LEU A 1 81 ? -27.422 15.932 9.424 1.00 46.94 81 LEU A O 1
ATOM 611 N N . ALA A 1 82 ? -29.323 16.733 10.328 1.00 49.38 82 ALA A N 1
ATOM 612 C CA . ALA A 1 82 ? -28.755 17.006 11.642 1.00 49.38 82 ALA A CA 1
ATOM 613 C C . ALA A 1 82 ? -28.450 15.698 12.382 1.00 49.38 82 ALA A C 1
ATOM 615 O O . ALA A 1 82 ? -27.387 15.582 12.973 1.00 49.38 82 ALA A O 1
ATOM 616 N N . THR A 1 83 ? -29.317 14.687 12.290 1.00 48.31 83 THR A N 1
ATOM 617 C CA . THR A 1 83 ? -29.108 13.406 12.981 1.00 48.31 83 THR A CA 1
ATOM 618 C C . THR A 1 83 ? -27.935 12.623 12.390 1.00 48.31 83 THR A C 1
ATOM 620 O O . THR A 1 83 ? -27.121 12.119 13.149 1.00 48.31 83 THR A O 1
ATOM 623 N N . CYS A 1 84 ? -27.755 12.588 11.064 1.00 48.59 84 CYS A N 1
ATOM 624 C CA . CYS A 1 84 ? -26.579 11.973 10.437 1.00 48.59 84 CYS A CA 1
ATOM 625 C C . CYS A 1 84 ? -25.293 12.752 10.735 1.00 48.59 84 CYS A C 1
ATOM 627 O O . CYS A 1 84 ? -24.271 12.139 11.038 1.00 48.59 84 CYS A O 1
ATOM 629 N N . ALA A 1 85 ? -25.328 14.089 10.698 1.00 48.50 85 ALA A N 1
ATOM 630 C CA . ALA A 1 85 ? -24.167 14.901 11.059 1.00 48.50 85 ALA A CA 1
ATOM 631 C C . ALA A 1 85 ? -23.803 14.745 12.547 1.00 48.50 85 ALA A C 1
ATOM 633 O O . ALA A 1 85 ? -22.629 14.669 12.881 1.00 48.50 85 ALA A O 1
ATOM 634 N N . LEU A 1 86 ? -24.784 14.638 13.444 1.00 50.00 86 LEU A N 1
ATOM 635 C CA . LEU A 1 86 ? -24.556 14.498 14.886 1.00 50.00 86 LEU A CA 1
ATOM 636 C C . LEU A 1 86 ? -24.207 13.077 15.316 1.00 50.00 86 LEU A C 1
ATOM 638 O O . LEU A 1 86 ? -23.379 12.910 16.205 1.00 50.00 86 LEU A O 1
ATOM 642 N N . ALA A 1 87 ? -24.779 12.061 14.669 1.00 49.34 87 ALA A N 1
ATOM 643 C CA . ALA A 1 87 ? -24.402 10.672 14.897 1.00 49.34 87 ALA A CA 1
ATOM 644 C C . ALA A 1 87 ? -22.945 10.425 14.481 1.00 49.34 87 ALA A C 1
ATOM 646 O O . ALA A 1 87 ? -22.223 9.729 15.185 1.00 49.34 87 ALA A O 1
ATOM 647 N N . SER A 1 88 ? -22.492 11.045 13.388 1.00 50.38 88 SER A N 1
ATOM 648 C CA . SER A 1 88 ? -21.164 10.776 12.817 1.00 50.38 88 SER A CA 1
ATOM 649 C C . SER A 1 88 ? -20.042 11.622 13.434 1.00 50.38 88 SER A C 1
ATOM 651 O O . SER A 1 88 ? -18.904 11.176 13.499 1.00 50.38 88 SER A O 1
ATOM 653 N N . VAL A 1 89 ? -20.325 12.844 13.907 1.00 51.19 89 VAL A N 1
ATOM 654 C CA . VAL A 1 89 ? -19.273 13.809 14.311 1.00 51.19 89 VAL A CA 1
ATOM 655 C C . VAL A 1 89 ? -18.736 13.587 15.741 1.00 51.19 89 VAL A C 1
ATOM 657 O O . VAL A 1 89 ? -17.796 14.262 16.152 1.00 51.19 89 VAL A O 1
ATOM 660 N N . GLY A 1 90 ? -19.241 12.594 16.479 1.00 61.34 90 GLY A N 1
ATOM 661 C CA . GLY A 1 90 ? -18.735 12.242 17.816 1.00 61.34 90 GLY A CA 1
ATOM 662 C C . GLY A 1 90 ? -18.524 10.746 18.027 1.00 61.34 90 GLY A C 1
ATOM 663 O O . GLY A 1 90 ? -17.459 10.344 18.480 1.00 61.34 90 GLY A O 1
ATOM 664 N N . THR A 1 91 ? -19.491 9.910 17.635 1.00 78.69 91 THR A N 1
ATOM 665 C CA . THR A 1 91 ? -19.503 8.499 18.062 1.00 78.69 91 THR A CA 1
ATOM 666 C C . THR A 1 91 ? -18.363 7.672 17.478 1.00 78.69 91 THR A C 1
ATOM 668 O O . THR A 1 91 ? -17.731 6.927 18.214 1.00 78.69 91 THR A O 1
ATOM 671 N N . GLU A 1 92 ? -18.037 7.837 16.194 1.00 87.81 92 GLU A N 1
ATOM 672 C CA . GLU A 1 92 ? -16.971 7.050 15.561 1.00 87.81 92 GLU A CA 1
ATOM 673 C C . GLU A 1 92 ? -15.586 7.456 16.075 1.00 87.81 92 GLU A C 1
ATOM 675 O O . GLU A 1 92 ? -14.728 6.607 16.302 1.00 87.81 92 GLU A O 1
ATOM 680 N N . ARG A 1 93 ? -15.362 8.757 16.305 1.00 87.31 93 ARG A N 1
ATOM 681 C CA . ARG A 1 93 ? -14.105 9.247 16.887 1.00 87.31 93 ARG A CA 1
ATOM 682 C C . ARG A 1 93 ? -13.959 8.800 18.339 1.00 87.31 93 ARG A C 1
ATOM 684 O O . ARG A 1 93 ? -12.876 8.369 18.719 1.00 87.31 93 ARG A O 1
ATOM 691 N N . GLU A 1 94 ? -15.020 8.903 19.134 1.00 89.50 94 GLU A N 1
ATOM 692 C CA . GLU A 1 94 ? -15.038 8.435 20.523 1.00 89.50 94 GLU A CA 1
ATOM 693 C C . GLU A 1 94 ? -14.830 6.918 20.601 1.00 89.50 94 GLU A C 1
ATOM 695 O O . GLU A 1 94 ? -14.044 6.456 21.423 1.00 89.50 94 GLU A O 1
ATOM 700 N N . GLU A 1 95 ? -15.468 6.145 19.718 1.00 93.94 95 GLU A N 1
ATOM 701 C CA . GLU A 1 95 ? -15.261 4.699 19.592 1.00 93.94 95 GLU A CA 1
ATOM 702 C C . GLU A 1 95 ? -13.807 4.385 19.221 1.00 93.94 95 GLU A C 1
ATOM 704 O O . GLU A 1 95 ? -13.169 3.556 19.865 1.00 93.94 95 GLU A O 1
ATOM 709 N N . PHE A 1 96 ? -13.237 5.093 18.246 1.00 94.75 96 PHE A N 1
ATOM 710 C CA . PHE A 1 96 ? -11.836 4.934 17.866 1.00 94.75 96 PHE A CA 1
ATOM 711 C C . PHE A 1 96 ? -10.873 5.256 19.018 1.00 94.75 96 PHE A C 1
ATOM 713 O O . PHE A 1 96 ? -9.948 4.490 19.289 1.00 94.75 96 PHE A O 1
ATOM 720 N N . GLU A 1 97 ? -11.087 6.364 19.731 1.00 94.44 97 GLU A N 1
ATOM 721 C CA . GLU A 1 97 ? -10.269 6.733 20.890 1.00 94.44 97 GLU A CA 1
ATOM 722 C C . GLU A 1 97 ? -10.442 5.741 22.053 1.00 94.44 97 GLU A C 1
ATOM 724 O O . GLU A 1 97 ? -9.461 5.411 22.722 1.00 94.44 97 GLU A O 1
ATOM 729 N N . MET A 1 98 ? -11.644 5.190 22.248 1.00 95.62 98 MET A N 1
ATOM 730 C CA . MET A 1 98 ? -11.903 4.109 23.202 1.00 95.62 98 MET A CA 1
ATOM 731 C C . MET A 1 98 ? -11.131 2.837 22.832 1.00 95.62 98 MET A C 1
ATOM 733 O O . MET A 1 98 ? -10.465 2.265 23.691 1.00 95.62 98 MET A O 1
ATOM 737 N N . 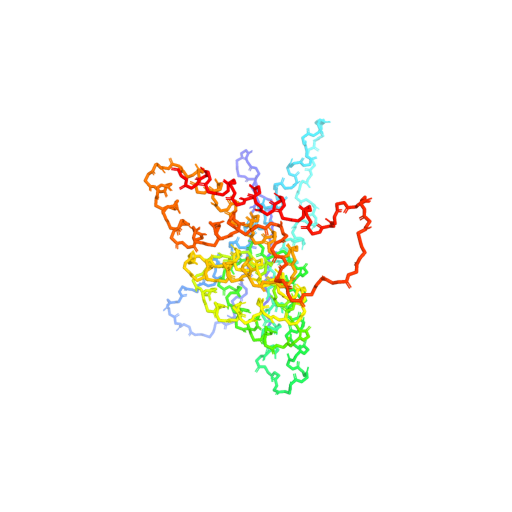LEU A 1 99 ? -11.155 2.425 21.560 1.00 97.31 99 LEU A N 1
ATOM 738 C CA . LEU A 1 99 ? -10.417 1.258 21.061 1.00 97.31 99 LEU A CA 1
ATOM 739 C C . LEU A 1 99 ? -8.899 1.426 21.226 1.00 97.31 99 LEU A C 1
ATOM 741 O O . LEU A 1 99 ? -8.202 0.479 21.593 1.00 97.31 99 LEU A O 1
ATOM 745 N N . LEU A 1 100 ? -8.379 2.638 21.013 1.00 96.62 100 LEU A N 1
ATOM 746 C CA . LEU A 1 100 ? -6.983 2.962 21.318 1.00 96.62 100 LEU A CA 1
ATOM 747 C C . LEU A 1 100 ? -6.690 2.902 22.825 1.00 96.62 100 LEU A C 1
ATOM 749 O O . LEU A 1 100 ? -5.626 2.432 23.224 1.00 96.62 100 LEU A O 1
ATOM 753 N N . GLY A 1 101 ? -7.624 3.350 23.666 1.00 95.75 101 GLY A N 1
ATOM 754 C CA . GLY A 1 101 ? -7.516 3.257 25.122 1.00 95.75 101 GLY A CA 1
ATOM 755 C C . GLY A 1 101 ? -7.551 1.816 25.645 1.00 95.75 101 GLY A C 1
ATOM 756 O O . GLY A 1 101 ? -6.858 1.501 26.611 1.00 95.75 101 GLY A O 1
ATOM 757 N N . ASP A 1 102 ? -8.313 0.923 25.010 1.00 95.25 102 ASP A N 1
ATOM 758 C CA . ASP A 1 102 ? -8.318 -0.513 25.322 1.00 95.25 102 ASP A CA 1
ATOM 759 C C . ASP A 1 102 ? -6.920 -1.112 25.121 1.00 95.25 102 ASP A C 1
ATOM 761 O O . ASP A 1 102 ? -6.383 -1.742 26.029 1.00 95.25 102 ASP A O 1
ATOM 765 N N . LEU A 1 103 ? -6.273 -0.827 23.988 1.00 95.69 103 LEU A N 1
ATOM 766 C CA . LEU A 1 103 ? -4.925 -1.324 23.681 1.00 95.69 103 LEU A CA 1
ATOM 767 C C . LEU A 1 103 ? -3.860 -0.942 24.714 1.00 95.69 103 LEU A C 1
ATOM 769 O O . LEU A 1 103 ? -2.908 -1.690 24.911 1.00 95.69 103 LEU A O 1
ATOM 773 N N . GLN A 1 104 ? -4.007 0.211 25.368 1.00 93.19 104 GLN A N 1
ATOM 774 C CA . GLN A 1 104 ? -3.073 0.666 26.403 1.00 93.19 104 GLN A CA 1
ATOM 775 C C . GLN A 1 104 ? -3.289 -0.029 27.752 1.00 93.19 104 GLN A C 1
ATOM 777 O O . GLN A 1 104 ? -2.376 -0.066 28.577 1.00 93.19 104 GLN A O 1
ATOM 782 N N . ARG A 1 105 ? -4.499 -0.540 28.002 1.00 92.94 105 ARG A N 1
ATOM 783 C CA . ARG A 1 105 ? -4.876 -1.170 29.274 1.00 92.94 105 ARG A CA 1
ATOM 784 C C . ARG A 1 105 ? -4.630 -2.671 29.275 1.00 92.94 105 ARG A C 1
ATOM 786 O O . ARG A 1 105 ? -4.306 -3.221 30.327 1.00 92.94 105 ARG A O 1
ATOM 793 N N . GLU A 1 106 ? -4.775 -3.322 28.124 1.00 91.88 106 GLU A N 1
ATOM 794 C CA . GLU A 1 106 ? -4.620 -4.770 28.028 1.00 91.88 106 GLU A CA 1
ATOM 795 C C . GLU A 1 106 ? -3.153 -5.196 28.152 1.00 91.88 106 GLU A C 1
ATOM 797 O O . GLU A 1 106 ? -2.294 -4.802 27.367 1.00 91.88 106 GLU A O 1
ATOM 802 N N . GLN A 1 107 ? -2.867 -6.048 29.139 1.00 89.50 107 GLN A N 1
ATOM 803 C CA . GLN A 1 107 ? -1.524 -6.603 29.364 1.00 89.50 107 GLN A CA 1
ATOM 804 C C . GLN A 1 107 ? -1.426 -8.083 28.990 1.00 89.50 107 GLN A C 1
ATOM 806 O O . GLN A 1 107 ? -0.329 -8.590 28.746 1.00 89.50 107 GLN A O 1
ATOM 811 N N . LYS A 1 108 ? -2.554 -8.806 28.949 1.00 94.19 108 LYS A N 1
ATOM 812 C CA . LYS A 1 108 ? -2.545 -10.223 28.576 1.00 94.19 108 LYS A CA 1
ATOM 813 C C . LYS A 1 108 ? -2.479 -10.353 27.062 1.00 94.19 108 LYS A C 1
ATOM 815 O O . LYS A 1 108 ? -3.224 -9.689 26.351 1.00 94.19 108 LYS A O 1
ATOM 820 N N . LYS A 1 109 ? -1.627 -11.257 26.575 1.00 93.44 109 LYS A N 1
ATOM 821 C CA . LYS A 1 109 ? -1.381 -11.459 25.139 1.00 93.44 109 LYS A CA 1
ATOM 822 C C . LYS A 1 109 ? -2.670 -11.668 24.331 1.00 93.44 109 LYS A C 1
ATOM 824 O O . LYS A 1 109 ? -2.850 -11.005 23.316 1.00 93.44 109 LYS A O 1
ATOM 829 N N . ASP A 1 110 ? -3.562 -12.543 24.792 1.00 94.19 110 ASP A N 1
ATOM 830 C CA . ASP A 1 110 ? -4.794 -12.875 24.061 1.00 94.19 110 ASP A CA 1
ATOM 831 C C . ASP A 1 110 ? -5.803 -11.713 24.063 1.00 94.19 110 ASP A C 1
ATOM 833 O O . ASP A 1 110 ? -6.446 -11.434 23.050 1.00 94.19 110 ASP A O 1
ATOM 837 N N . GLU A 1 111 ? -5.909 -10.993 25.184 1.00 95.81 111 GLU A N 1
ATOM 838 C CA . GLU A 1 111 ? -6.762 -9.802 25.317 1.00 95.81 111 GLU A CA 1
ATOM 839 C C . GLU A 1 111 ? -6.226 -8.655 24.446 1.00 95.81 111 GLU A C 1
ATOM 841 O O . GLU A 1 111 ? -6.995 -7.976 23.762 1.00 95.81 111 GLU A O 1
ATOM 846 N N . LEU A 1 112 ? -4.900 -8.507 24.383 1.00 96.06 112 LEU A N 1
ATOM 847 C CA . LEU A 1 112 ? -4.215 -7.543 23.532 1.00 96.06 112 LEU A CA 1
ATOM 848 C C . LEU A 1 112 ? -4.411 -7.857 22.042 1.00 96.06 112 LEU A C 1
ATOM 850 O O . LEU A 1 112 ? -4.706 -6.947 21.268 1.00 96.06 112 LEU A O 1
ATOM 854 N N . GLU A 1 113 ? -4.289 -9.118 21.619 1.00 96.94 113 GLU A N 1
ATOM 855 C CA . GLU A 1 113 ? -4.566 -9.533 20.234 1.00 96.94 113 GLU A CA 1
ATOM 856 C C . GLU A 1 113 ? -6.036 -9.265 19.867 1.00 96.94 113 GLU A C 1
ATOM 858 O O . GLU A 1 113 ? -6.329 -8.720 18.799 1.00 96.94 113 GLU A O 1
ATOM 863 N N . ALA A 1 114 ? -6.974 -9.557 20.776 1.00 97.31 114 ALA A N 1
ATOM 864 C CA . ALA A 1 114 ? -8.390 -9.253 20.583 1.00 97.31 114 ALA A CA 1
ATOM 865 C C . ALA A 1 114 ? -8.667 -7.739 20.505 1.00 97.31 114 ALA A C 1
ATOM 867 O O . ALA A 1 114 ? -9.501 -7.309 19.703 1.00 97.31 114 ALA A O 1
ATOM 868 N N . ALA A 1 115 ? -7.976 -6.917 21.300 1.00 97.75 115 ALA A N 1
ATOM 869 C CA . ALA A 1 115 ? -8.057 -5.459 21.226 1.00 97.75 115 ALA A CA 1
ATOM 870 C C . ALA A 1 115 ? -7.513 -4.922 19.890 1.00 97.75 115 ALA A C 1
ATOM 872 O O . ALA A 1 115 ? -8.192 -4.127 19.238 1.00 97.75 115 ALA A O 1
ATOM 873 N N . HIS A 1 116 ? -6.368 -5.430 19.414 1.00 98.12 116 HIS A N 1
ATOM 874 C CA . HIS A 1 116 ? -5.841 -5.086 18.087 1.00 98.12 116 HIS A CA 1
ATOM 875 C C . HIS A 1 116 ? -6.844 -5.459 17.001 1.00 98.12 116 HIS A C 1
ATOM 877 O O . HIS A 1 116 ? -7.179 -4.632 16.158 1.00 98.12 116 HIS A O 1
ATOM 883 N N . LYS A 1 117 ? -7.391 -6.677 17.049 1.00 98.19 117 LYS A N 1
ATOM 884 C CA . LYS A 1 117 ? -8.394 -7.126 16.083 1.00 98.19 117 LYS A CA 1
ATOM 885 C C . LYS A 1 117 ? -9.603 -6.186 16.029 1.00 98.19 117 LYS A C 1
ATOM 887 O O . LYS A 1 117 ? -10.040 -5.870 14.927 1.00 98.19 117 LYS A O 1
ATOM 892 N N . ARG A 1 118 ? -10.126 -5.737 17.179 1.00 98.25 118 ARG A N 1
ATOM 893 C CA . ARG A 1 118 ? -11.263 -4.797 17.245 1.00 98.25 118 ARG A CA 1
ATOM 894 C C . ARG A 1 118 ? -10.935 -3.450 16.600 1.00 98.25 118 ARG A C 1
ATOM 896 O O . ARG A 1 118 ? -11.725 -2.976 15.790 1.00 98.25 118 ARG A O 1
ATOM 903 N N . LEU A 1 119 ? -9.764 -2.878 16.897 1.00 98.25 119 LEU A N 1
ATOM 904 C CA . LEU A 1 119 ? -9.311 -1.640 16.255 1.00 98.25 119 LEU A CA 1
ATOM 905 C C . LEU A 1 119 ? -9.198 -1.804 14.734 1.00 98.25 119 LEU A C 1
ATOM 907 O O . LEU A 1 119 ? -9.697 -0.973 13.982 1.00 98.25 119 LEU A O 1
ATOM 911 N N . LEU A 1 120 ? -8.564 -2.882 14.274 1.00 98.31 120 LEU A N 1
ATOM 912 C CA . LEU A 1 120 ? -8.384 -3.127 12.845 1.00 98.31 120 LEU A CA 1
ATOM 913 C C . LEU A 1 120 ? -9.721 -3.363 12.130 1.00 98.31 120 LEU A C 1
ATOM 915 O O . LEU A 1 120 ? -9.928 -2.833 11.044 1.00 98.31 120 LEU A O 1
ATOM 919 N N . ASP A 1 121 ? -10.639 -4.120 12.740 1.00 98.19 121 ASP A N 1
ATOM 920 C CA . ASP A 1 121 ? -11.994 -4.322 12.213 1.00 98.19 121 ASP A CA 1
ATOM 921 C C . ASP A 1 121 ? -12.733 -2.986 12.066 1.00 98.19 121 ASP A C 1
ATOM 923 O O . ASP A 1 121 ? -13.334 -2.739 11.020 1.00 98.19 121 ASP A O 1
ATOM 927 N N . PHE A 1 122 ? -12.634 -2.104 13.066 1.00 97.31 122 PHE A N 1
ATOM 928 C CA . PHE A 1 122 ? -13.187 -0.753 12.992 1.00 97.31 122 PHE A CA 1
ATOM 929 C C . PHE A 1 122 ? -12.596 0.026 11.809 1.00 97.31 122 PHE A C 1
ATOM 931 O O . PHE A 1 122 ? -13.340 0.565 10.995 1.00 97.31 122 PHE A O 1
ATOM 938 N N . MET A 1 123 ? -11.268 0.046 11.666 1.00 97.19 123 MET A N 1
ATOM 939 C CA . MET A 1 123 ? -10.606 0.812 10.604 1.00 97.19 123 MET A CA 1
ATOM 940 C C . MET A 1 123 ? -10.945 0.308 9.198 1.00 97.19 123 MET A C 1
ATOM 942 O O . MET A 1 123 ? -11.113 1.113 8.290 1.00 97.19 123 MET A O 1
ATOM 946 N N . VAL A 1 124 ? -11.068 -1.008 9.016 1.00 96.94 124 VAL A N 1
ATOM 947 C CA . VAL A 1 124 ? -11.398 -1.613 7.715 1.00 96.94 124 VAL A CA 1
ATOM 948 C C . VAL A 1 124 ? -12.858 -1.368 7.319 1.00 96.94 124 VAL A C 1
ATOM 950 O O . VAL A 1 124 ? -13.171 -1.294 6.134 1.00 96.94 124 VAL A O 1
ATOM 953 N N . GLN A 1 125 ? -13.768 -1.252 8.289 1.00 95.50 125 GLN A N 1
ATOM 954 C CA . GLN A 1 125 ? -15.203 -1.087 8.029 1.00 95.50 125 GLN A CA 1
ATOM 955 C C . GLN A 1 125 ? -15.630 0.368 7.807 1.00 95.50 125 GLN A C 1
ATOM 957 O O . GLN A 1 125 ? -16.751 0.606 7.351 1.00 95.50 125 GLN A O 1
ATOM 962 N N . ARG A 1 126 ? -14.781 1.342 8.148 1.00 93.19 126 ARG A N 1
ATOM 963 C CA . ARG A 1 126 ? -15.111 2.772 8.110 1.00 93.19 126 ARG A CA 1
ATOM 964 C C . ARG A 1 126 ? -14.373 3.480 6.981 1.00 93.19 126 ARG A C 1
ATOM 966 O O . ARG A 1 126 ? -13.239 3.150 6.654 1.00 93.19 126 ARG A O 1
ATOM 973 N N . ASP A 1 127 ? -15.012 4.498 6.409 1.00 90.19 127 ASP A N 1
ATOM 974 C CA . ASP A 1 127 ? -14.346 5.406 5.476 1.00 90.19 127 ASP A CA 1
ATOM 975 C C . ASP A 1 127 ? -13.503 6.418 6.263 1.00 90.19 127 ASP A C 1
ATOM 977 O O . ASP A 1 127 ? -14.017 7.365 6.863 1.00 90.19 127 ASP A O 1
ATOM 981 N N . LEU A 1 128 ? -12.189 6.195 6.271 1.00 89.56 128 LEU A N 1
ATOM 982 C CA . LEU A 1 128 ? -11.220 7.039 6.968 1.00 89.56 128 LEU A CA 1
ATOM 983 C C . LEU A 1 128 ? -10.631 8.140 6.070 1.00 89.56 128 LEU A C 1
ATOM 985 O O . LEU A 1 128 ? -9.755 8.886 6.509 1.00 89.56 128 LEU A O 1
ATOM 989 N N . SER A 1 129 ? -11.093 8.278 4.822 1.00 88.12 129 SER A N 1
ATOM 990 C CA . SER A 1 129 ? -10.510 9.213 3.847 1.00 88.12 129 SER A CA 1
ATOM 991 C C . SER A 1 129 ? -10.599 10.680 4.281 1.00 88.12 129 SER A C 1
ATOM 993 O O . SER A 1 129 ? -9.708 11.473 3.975 1.00 88.12 129 SER A O 1
ATOM 995 N N . SER A 1 130 ? -11.642 11.042 5.033 1.00 86.38 130 SER A N 1
ATOM 996 C CA . SER A 1 130 ? -11.842 12.394 5.566 1.00 86.38 130 SER A CA 1
ATOM 997 C C . SER A 1 130 ? -11.286 12.599 6.977 1.00 86.38 130 SER A C 1
ATOM 999 O O . SER A 1 130 ? -11.466 13.679 7.547 1.00 86.38 130 SER A O 1
ATOM 1001 N N . TRP A 1 131 ? -10.680 11.576 7.586 1.00 89.56 131 TRP A N 1
ATOM 1002 C CA . TRP A 1 131 ? -10.223 11.659 8.971 1.00 89.56 131 TRP A CA 1
ATOM 1003 C C . TRP A 1 131 ? -8.937 12.489 9.091 1.00 89.56 131 TRP A C 1
ATOM 1005 O O . TRP A 1 131 ? -8.065 12.415 8.221 1.00 89.56 131 TRP A O 1
ATOM 1015 N N . PRO A 1 132 ? -8.764 13.266 10.179 1.00 89.19 132 PRO A N 1
ATOM 1016 C CA . PRO A 1 132 ? -7.526 13.998 10.408 1.00 89.19 132 PRO A CA 1
ATOM 1017 C C . PRO A 1 132 ? -6.333 13.046 10.515 1.00 89.19 132 PRO A C 1
ATOM 1019 O O . PRO A 1 132 ? -6.344 12.102 11.308 1.00 89.19 132 PRO A O 1
ATOM 1022 N N . LYS A 1 133 ? -5.261 13.341 9.778 1.00 90.62 133 LYS A N 1
ATOM 1023 C CA . LYS A 1 133 ? -4.018 12.558 9.800 1.00 90.62 133 LYS A CA 1
ATOM 1024 C C . LYS A 1 133 ? -3.479 12.352 11.219 1.00 90.62 133 LYS A C 1
ATOM 1026 O O . LYS A 1 133 ? -3.066 11.253 11.563 1.00 90.62 133 LYS A O 1
ATOM 1031 N N . GLN A 1 134 ? -3.527 13.381 12.065 1.00 90.50 134 GLN A N 1
ATOM 1032 C CA . GLN A 1 134 ? -3.061 13.335 13.457 1.00 90.50 134 GLN A CA 1
ATOM 1033 C C . GLN A 1 134 ? -3.813 12.296 14.292 1.00 90.50 134 GLN A C 1
ATOM 1035 O O . GLN A 1 134 ? -3.235 11.697 15.196 1.00 90.50 134 GLN A O 1
ATOM 1040 N N . LEU A 1 135 ? -5.094 12.075 13.991 1.00 90.38 135 LEU A N 1
ATOM 1041 C CA . LEU A 1 135 ? -5.899 11.060 14.657 1.00 90.38 135 LEU A CA 1
ATOM 1042 C C . LEU A 1 135 ? -5.476 9.659 14.200 1.00 90.38 135 LEU A C 1
ATOM 1044 O O . LEU A 1 135 ? -5.234 8.797 15.039 1.00 90.38 135 LEU A O 1
ATOM 1048 N N . LEU A 1 136 ? -5.294 9.460 12.891 1.00 94.06 136 LEU A N 1
ATOM 1049 C CA . LEU A 1 136 ? -4.852 8.180 12.326 1.00 94.06 136 LEU A CA 1
ATOM 1050 C C . LEU A 1 136 ? -3.415 7.814 12.721 1.00 94.06 136 LEU A C 1
ATOM 1052 O O . LEU A 1 136 ? -3.124 6.641 12.944 1.00 94.06 136 LEU A O 1
ATOM 1056 N N . LEU A 1 137 ? -2.533 8.802 12.902 1.00 94.38 137 LEU A N 1
ATOM 1057 C CA . LEU A 1 137 ? -1.173 8.586 13.404 1.00 94.38 137 LEU A CA 1
ATOM 1058 C C . LEU A 1 137 ? -1.159 7.911 14.785 1.00 94.38 137 LEU A C 1
ATOM 1060 O O . LEU A 1 137 ? -0.251 7.131 15.064 1.00 94.38 137 LEU A O 1
ATOM 1064 N N . LYS A 1 138 ? -2.183 8.122 15.626 1.00 95.56 138 LYS A N 1
ATOM 1065 C CA . LYS A 1 138 ? -2.301 7.420 16.917 1.00 95.56 138 LYS A CA 1
ATOM 1066 C C . LYS A 1 138 ? -2.501 5.908 16.752 1.00 95.56 138 LYS A C 1
ATOM 1068 O O . LYS A 1 138 ? -2.082 5.149 17.621 1.00 95.56 138 LYS A O 1
ATOM 1073 N N . ALA A 1 139 ? -3.110 5.469 15.648 1.00 96.12 139 ALA A N 1
ATOM 1074 C CA . ALA A 1 139 ? -3.291 4.054 15.324 1.00 96.12 139 ALA A CA 1
ATOM 1075 C C . ALA A 1 139 ? -2.116 3.448 14.548 1.00 96.12 139 ALA A C 1
ATOM 1077 O O . ALA A 1 139 ? -2.077 2.229 14.389 1.00 96.12 139 ALA A O 1
ATOM 1078 N N . PHE A 1 140 ? -1.140 4.248 14.103 1.00 96.31 140 PHE A N 1
ATOM 1079 C CA . PHE A 1 140 ? -0.013 3.734 13.324 1.00 96.31 140 PHE A CA 1
ATOM 1080 C C . PHE A 1 140 ? 0.774 2.667 14.093 1.00 96.31 140 PHE A C 1
ATOM 1082 O O . PHE A 1 140 ? 0.942 1.560 13.592 1.00 96.31 140 PHE A O 1
ATOM 1089 N N . ILE A 1 141 ? 1.177 2.952 15.336 1.00 95.88 141 ILE A N 1
ATOM 1090 C CA . ILE A 1 141 ? 1.925 1.995 16.169 1.00 95.88 141 ILE A CA 1
ATOM 1091 C C . ILE A 1 141 ? 1.121 0.712 16.460 1.00 95.88 141 ILE A C 1
ATOM 1093 O O . ILE A 1 141 ? 1.671 -0.375 16.291 1.00 95.88 141 ILE A O 1
ATOM 1097 N N . PRO A 1 142 ? -0.170 0.768 16.841 1.00 96.94 142 PRO A N 1
ATOM 1098 C CA . PRO A 1 142 ? -1.005 -0.431 16.903 1.00 96.94 142 PRO A CA 1
ATOM 1099 C C . PRO A 1 142 ? -1.053 -1.240 15.601 1.00 96.94 142 PRO A C 1
ATOM 1101 O O . PRO A 1 142 ? -0.915 -2.462 15.635 1.00 96.94 142 PRO A O 1
ATOM 1104 N N . MET A 1 143 ? -1.209 -0.584 14.445 1.00 97.00 143 MET A N 1
ATOM 1105 C CA . MET A 1 143 ? -1.231 -1.273 13.150 1.00 97.00 143 MET A CA 1
ATOM 1106 C C . MET A 1 143 ? 0.104 -1.960 12.856 1.00 97.00 143 MET A C 1
ATOM 1108 O O . MET A 1 143 ? 0.117 -3.129 12.476 1.00 97.00 143 MET A O 1
ATOM 1112 N N . THR A 1 144 ? 1.232 -1.280 13.081 1.00 96.31 144 THR A N 1
ATOM 1113 C CA . THR A 1 144 ? 2.560 -1.872 12.862 1.00 96.31 144 THR A CA 1
ATOM 1114 C C . THR A 1 144 ? 2.856 -2.996 13.851 1.00 96.31 144 THR A C 1
ATOM 1116 O O . THR A 1 144 ? 3.451 -4.007 13.485 1.00 96.31 144 THR A O 1
ATOM 1119 N N . THR A 1 145 ? 2.372 -2.884 15.087 1.00 96.44 145 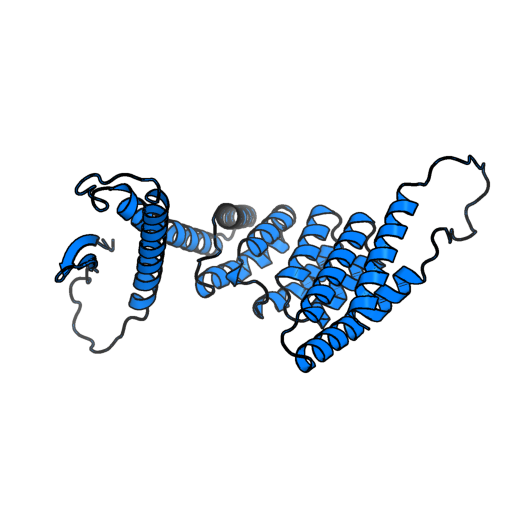THR A N 1
ATOM 1120 C CA . THR A 1 145 ? 2.476 -3.950 16.091 1.00 96.44 145 THR A CA 1
ATOM 1121 C C . THR A 1 145 ? 1.684 -5.183 15.658 1.00 96.44 145 THR A C 1
ATOM 1123 O O . THR A 1 145 ? 2.183 -6.306 15.755 1.00 96.44 145 THR A O 1
ATOM 1126 N N . ALA A 1 146 ? 0.489 -4.989 15.095 1.00 97.25 146 ALA A N 1
ATOM 1127 C CA . ALA A 1 146 ? -0.330 -6.075 14.567 1.00 97.25 146 ALA A CA 1
ATOM 1128 C C . ALA A 1 146 ? 0.292 -6.782 13.346 1.00 97.25 146 ALA A C 1
ATOM 1130 O O . ALA A 1 146 ? 0.009 -7.961 13.138 1.00 97.25 146 ALA A O 1
ATOM 1131 N N . LEU A 1 147 ? 1.195 -6.139 12.591 1.00 97.38 147 LEU A N 1
ATOM 1132 C CA . LEU A 1 147 ? 1.987 -6.811 11.542 1.00 97.38 147 LEU A CA 1
ATOM 1133 C C . LEU A 1 147 ? 2.964 -7.859 12.104 1.00 97.38 147 LEU A C 1
ATOM 1135 O O . LEU A 1 147 ? 3.479 -8.690 11.360 1.00 97.38 147 LEU A O 1
ATOM 1139 N N . ASN A 1 148 ? 3.221 -7.868 13.413 1.00 96.06 148 ASN A N 1
ATOM 1140 C CA . ASN A 1 148 ? 3.994 -8.925 14.072 1.00 96.06 148 ASN A CA 1
ATOM 1141 C C . ASN A 1 148 ? 3.110 -10.055 14.626 1.00 96.06 148 ASN A C 1
ATOM 1143 O O . ASN A 1 148 ? 3.626 -11.029 15.169 1.00 96.06 148 ASN A O 1
ATOM 1147 N N . MET A 1 149 ? 1.787 -9.946 14.485 1.00 96.00 149 MET A N 1
ATOM 1148 C CA . MET A 1 149 ? 0.824 -10.965 14.894 1.00 96.00 149 MET A CA 1
ATOM 1149 C C . MET A 1 149 ? 0.336 -11.704 13.646 1.00 96.00 149 MET A C 1
ATOM 1151 O O . MET A 1 149 ? -0.439 -11.155 12.867 1.00 96.00 149 MET A O 1
ATOM 1155 N N . GLU A 1 150 ? 0.768 -12.955 13.451 1.00 94.94 150 GLU A N 1
ATOM 1156 C CA . GLU A 1 150 ? 0.493 -13.740 12.230 1.00 94.94 150 GLU A CA 1
ATOM 1157 C C . GLU A 1 150 ? -0.983 -13.712 11.807 1.00 94.94 150 GLU A C 1
ATOM 1159 O O . GLU A 1 150 ? -1.301 -13.486 10.643 1.00 94.94 150 GLU A O 1
ATOM 1164 N N . ARG A 1 151 ? -1.902 -13.845 12.770 1.00 96.44 151 ARG A N 1
ATOM 1165 C CA . ARG A 1 151 ? -3.354 -13.861 12.531 1.00 96.44 151 ARG A CA 1
ATOM 1166 C C . ARG A 1 151 ? -3.941 -12.511 12.122 1.00 96.44 151 ARG A C 1
ATOM 1168 O O . ARG A 1 151 ? -5.064 -12.468 11.621 1.00 96.44 151 ARG A O 1
ATOM 1175 N N . LEU A 1 152 ? -3.224 -11.417 12.368 1.00 97.75 152 LEU A N 1
ATOM 1176 C CA . LEU A 1 152 ? -3.691 -10.058 12.109 1.00 97.75 152 LEU A CA 1
ATOM 1177 C C . LEU A 1 152 ? -2.952 -9.371 10.961 1.00 97.75 152 LEU A C 1
ATOM 1179 O O . LEU A 1 152 ? -3.467 -8.362 10.491 1.00 97.75 152 LEU A O 1
ATOM 1183 N N . LYS A 1 153 ? -1.827 -9.909 10.460 1.00 97.31 153 LYS A N 1
ATOM 1184 C CA . LYS A 1 153 ? -1.016 -9.290 9.391 1.00 97.31 153 LYS A CA 1
ATOM 1185 C C . LYS A 1 153 ? -1.845 -8.765 8.224 1.00 97.31 153 LYS A C 1
ATOM 1187 O O . LYS A 1 153 ? -1.802 -7.579 7.908 1.00 97.31 153 LYS A O 1
ATOM 1192 N N . LEU A 1 154 ? -2.645 -9.639 7.611 1.00 97.81 154 LEU A N 1
ATOM 1193 C CA . LEU A 1 154 ? -3.452 -9.271 6.448 1.00 97.81 154 LEU A CA 1
ATOM 1194 C C . LEU A 1 154 ? -4.442 -8.146 6.781 1.00 97.81 154 LEU A C 1
ATOM 1196 O O . LEU A 1 154 ? -4.614 -7.213 6.001 1.00 97.81 154 LEU A O 1
ATOM 1200 N N . LYS A 1 155 ? -5.050 -8.198 7.968 1.00 98.06 155 LYS A N 1
ATOM 1201 C CA . LYS A 1 155 ? -5.997 -7.176 8.419 1.00 98.06 155 LYS A CA 1
ATOM 1202 C C . LYS A 1 155 ? -5.308 -5.857 8.768 1.00 98.06 155 LYS A C 1
ATOM 1204 O O . LYS A 1 155 ? -5.862 -4.795 8.513 1.00 98.06 155 LYS A O 1
ATOM 1209 N N . ALA A 1 156 ? -4.094 -5.911 9.306 1.00 98.25 156 ALA A N 1
ATOM 1210 C CA . ALA A 1 156 ? -3.278 -4.733 9.557 1.00 98.25 156 ALA A CA 1
ATOM 1211 C C . ALA A 1 156 ? -2.914 -4.025 8.245 1.00 98.25 156 ALA A C 1
ATOM 1213 O O . ALA A 1 156 ? -3.052 -2.807 8.159 1.00 98.25 156 ALA A O 1
ATOM 1214 N N . TYR A 1 157 ? -2.570 -4.771 7.189 1.00 98.25 157 TYR A N 1
ATOM 1215 C CA . TYR A 1 157 ? -2.389 -4.185 5.859 1.00 98.25 157 TYR A CA 1
ATOM 1216 C C . TYR A 1 157 ? -3.675 -3.589 5.281 1.00 98.25 157 TYR A C 1
ATOM 1218 O O . TYR A 1 157 ? -3.625 -2.512 4.694 1.00 98.25 157 TYR A O 1
ATOM 1226 N N . GLN A 1 158 ? -4.827 -4.237 5.474 1.00 97.69 158 GLN A N 1
ATOM 1227 C CA . GLN A 1 158 ? -6.120 -3.676 5.061 1.00 97.69 158 GLN A CA 1
ATOM 1228 C C . GLN A 1 158 ? -6.433 -2.362 5.794 1.00 97.69 158 GLN A C 1
ATOM 1230 O O . GLN A 1 158 ? -6.882 -1.406 5.169 1.00 97.69 158 GLN A O 1
ATOM 1235 N N . ALA A 1 159 ? -6.157 -2.284 7.099 1.00 97.56 159 ALA A N 1
ATOM 1236 C CA . ALA A 1 159 ? -6.341 -1.060 7.878 1.00 97.56 159 ALA A CA 1
ATOM 1237 C C . ALA A 1 159 ? -5.381 0.061 7.438 1.00 97.56 159 ALA A C 1
ATOM 1239 O O . ALA A 1 159 ? -5.797 1.215 7.335 1.00 97.56 159 ALA A O 1
ATOM 1240 N N . LEU A 1 160 ? -4.122 -0.272 7.126 1.00 96.75 160 LEU A N 1
ATOM 1241 C CA . LEU A 1 160 ? -3.155 0.679 6.567 1.00 96.75 160 LEU A CA 1
ATOM 1242 C C . LEU A 1 160 ? -3.587 1.194 5.186 1.00 96.75 160 LEU A C 1
ATOM 1244 O O . LEU A 1 160 ? -3.450 2.384 4.910 1.00 96.75 160 LEU A O 1
ATOM 1248 N N . ASP A 1 161 ? -4.139 0.330 4.330 1.00 95.69 161 ASP A N 1
ATOM 1249 C CA . ASP A 1 161 ? -4.671 0.750 3.029 1.00 95.69 161 ASP A CA 1
ATOM 1250 C C . ASP A 1 161 ? -5.891 1.670 3.186 1.00 95.69 161 ASP A C 1
ATOM 1252 O O . ASP A 1 161 ? -5.971 2.689 2.504 1.00 95.69 161 ASP A O 1
ATOM 1256 N N . ALA A 1 162 ? -6.785 1.379 4.139 1.00 95.06 162 ALA A N 1
ATOM 1257 C CA . ALA A 1 162 ? -7.938 2.226 4.458 1.00 95.06 162 ALA A CA 1
ATOM 1258 C C . ALA A 1 162 ? -7.539 3.605 5.022 1.00 95.06 162 ALA A C 1
ATOM 1260 O O . ALA A 1 162 ? -8.247 4.593 4.821 1.00 95.06 162 ALA A O 1
ATOM 1261 N N . ALA A 1 163 ? -6.386 3.705 5.690 1.00 94.12 163 ALA A N 1
ATOM 1262 C CA . ALA A 1 163 ? -5.855 4.945 6.249 1.00 94.12 163 ALA A CA 1
ATOM 1263 C C . ALA A 1 163 ? -5.188 5.842 5.183 1.00 94.12 163 ALA A C 1
ATOM 1265 O O . ALA A 1 163 ? -4.025 6.226 5.322 1.00 94.12 163 ALA A O 1
ATOM 1266 N N . LEU A 1 164 ? -5.936 6.224 4.137 1.00 91.94 164 LEU A N 1
ATOM 1267 C CA . LEU A 1 164 ? -5.458 7.050 3.012 1.00 91.94 164 LEU A CA 1
ATOM 1268 C C . LEU A 1 164 ? -4.646 8.295 3.425 1.00 91.94 164 LEU A C 1
ATOM 1270 O O . LEU A 1 164 ? -3.629 8.563 2.786 1.00 91.94 164 LEU A O 1
ATOM 1274 N N . PRO A 1 165 ? -5.003 9.049 4.487 1.00 91.69 165 PRO A N 1
ATOM 1275 C CA . PRO A 1 165 ? -4.214 10.212 4.909 1.00 91.69 165 PRO A CA 1
ATOM 1276 C C . PRO A 1 165 ? -2.783 9.896 5.384 1.00 91.69 165 PRO A C 1
ATOM 1278 O O . PRO A 1 165 ? -1.997 10.824 5.579 1.00 91.69 165 PRO A O 1
ATOM 1281 N N . LEU A 1 166 ? -2.447 8.619 5.609 1.00 91.94 166 LEU A N 1
ATOM 1282 C CA . LEU A 1 166 ? -1.094 8.152 5.935 1.00 91.94 166 LEU A CA 1
ATOM 1283 C C . LEU A 1 166 ? -0.292 7.720 4.696 1.00 91.94 166 LEU A C 1
ATOM 1285 O O . LEU A 1 166 ? 0.900 7.434 4.810 1.00 91.94 166 LEU A O 1
ATOM 1289 N N . HIS A 1 167 ? -0.912 7.642 3.516 1.00 92.62 167 HIS A N 1
ATOM 1290 C CA . HIS A 1 167 ? -0.225 7.203 2.301 1.00 92.62 167 HIS A CA 1
ATOM 1291 C C . HIS A 1 167 ? 0.896 8.176 1.946 1.00 92.62 167 HIS A C 1
ATOM 1293 O O . HIS A 1 167 ? 0.702 9.392 1.963 1.00 92.62 167 HIS A O 1
ATOM 1299 N N . ARG A 1 168 ? 2.069 7.625 1.612 1.00 90.56 168 ARG A N 1
ATOM 1300 C CA . ARG A 1 168 ? 3.301 8.375 1.314 1.00 90.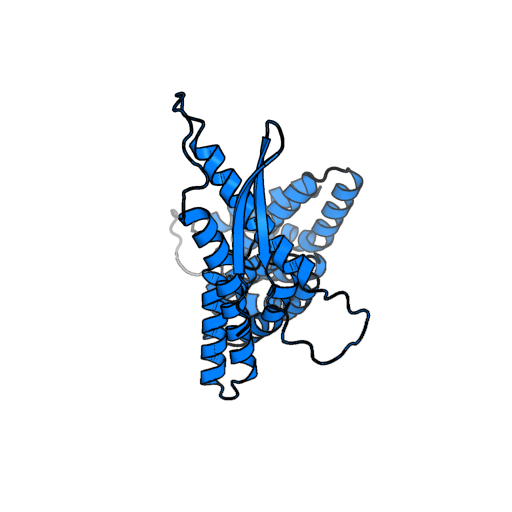56 168 ARG A CA 1
ATOM 1301 C C . ARG A 1 168 ? 3.795 9.261 2.458 1.00 90.56 168 ARG A C 1
ATOM 1303 O O . ARG A 1 168 ? 4.651 10.117 2.236 1.00 90.56 168 ARG A O 1
ATOM 1310 N N . ASP A 1 169 ? 3.277 9.070 3.667 1.00 93.56 169 ASP A N 1
ATOM 1311 C CA . ASP A 1 169 ? 3.788 9.774 4.829 1.00 93.56 169 ASP A CA 1
ATOM 1312 C C . ASP A 1 169 ? 5.173 9.260 5.227 1.00 93.56 169 ASP A C 1
ATOM 1314 O O . ASP A 1 169 ? 5.466 8.071 5.110 1.00 93.56 169 ASP A O 1
ATOM 1318 N N . GLU A 1 170 ? 6.012 10.143 5.762 1.00 91.25 170 GLU A N 1
ATOM 1319 C CA . GLU A 1 170 ? 7.356 9.783 6.223 1.00 91.25 170 GLU A CA 1
ATOM 1320 C C . GLU A 1 170 ? 7.325 8.715 7.323 1.00 91.25 170 GLU A C 1
ATOM 1322 O O . GLU A 1 170 ? 8.227 7.881 7.393 1.00 91.25 170 GLU A O 1
ATOM 1327 N N . VAL A 1 171 ? 6.262 8.663 8.140 1.00 92.06 171 VAL A N 1
ATOM 1328 C CA . VAL A 1 171 ? 6.110 7.618 9.162 1.00 92.06 171 VAL A CA 1
ATOM 1329 C C . VAL A 1 171 ? 6.067 6.215 8.547 1.00 92.06 171 VAL A C 1
ATOM 1331 O O . VAL A 1 171 ? 6.526 5.253 9.163 1.00 92.06 171 VAL A O 1
ATOM 1334 N N . CYS A 1 172 ? 5.571 6.087 7.313 1.00 93.50 172 CYS A N 1
ATOM 1335 C CA . CYS A 1 172 ? 5.484 4.809 6.620 1.00 93.50 172 CYS A CA 1
ATOM 1336 C C . CYS A 1 172 ? 6.857 4.276 6.197 1.00 93.50 172 CYS A C 1
ATOM 1338 O O . CYS A 1 172 ? 6.973 3.074 5.979 1.00 93.50 172 CYS A O 1
ATOM 1340 N N . LEU A 1 173 ? 7.914 5.100 6.172 1.00 91.06 173 LEU A N 1
ATOM 1341 C CA . LEU A 1 173 ? 9.283 4.617 5.946 1.00 91.06 173 LEU A CA 1
ATOM 1342 C C . LEU A 1 173 ? 9.730 3.623 7.027 1.00 91.06 173 LEU A C 1
ATOM 1344 O O . LEU A 1 173 ? 10.509 2.714 6.746 1.00 91.06 173 LEU A O 1
ATOM 1348 N N . LEU A 1 174 ? 9.171 3.729 8.239 1.00 92.56 174 LEU A N 1
ATOM 1349 C CA . LEU A 1 174 ? 9.409 2.779 9.331 1.00 92.56 174 LEU A CA 1
ATOM 1350 C C . LEU A 1 174 ? 8.889 1.366 9.014 1.00 92.56 174 LEU A C 1
ATOM 1352 O O . LEU A 1 174 ? 9.259 0.409 9.690 1.00 92.56 174 LEU A O 1
ATOM 1356 N N . LEU A 1 175 ? 8.046 1.215 7.987 1.00 94.62 175 LEU A N 1
ATOM 1357 C CA . LEU A 1 175 ? 7.575 -0.084 7.519 1.00 94.62 175 LEU A CA 1
ATOM 1358 C C . LEU A 1 175 ? 8.580 -0.787 6.603 1.00 94.62 175 LEU A C 1
ATOM 1360 O O . LEU A 1 175 ? 8.376 -1.966 6.344 1.00 94.62 175 LEU A O 1
ATOM 1364 N N . GLY A 1 176 ? 9.646 -0.131 6.129 1.00 93.94 176 GLY A N 1
ATOM 1365 C CA . GLY A 1 176 ? 10.556 -0.690 5.119 1.00 93.94 176 GLY A CA 1
ATOM 1366 C C . GLY A 1 176 ? 11.075 -2.093 5.459 1.00 93.94 176 GLY A C 1
ATOM 1367 O O . GLY A 1 176 ? 10.920 -3.020 4.665 1.00 93.94 176 GLY A O 1
ATOM 1368 N N . GLU A 1 177 ? 11.599 -2.289 6.673 1.00 94.88 177 GLU A N 1
ATOM 1369 C CA . GLU A 1 177 ? 12.068 -3.605 7.139 1.00 94.88 177 GLU A CA 1
ATOM 1370 C C . GLU A 1 177 ? 10.927 -4.624 7.273 1.00 94.88 177 GLU A C 1
ATOM 1372 O O . GLU A 1 177 ? 11.076 -5.790 6.908 1.00 94.88 177 GLU A O 1
ATOM 1377 N N . THR A 1 178 ? 9.764 -4.179 7.757 1.00 96.88 178 THR A N 1
ATOM 1378 C CA . THR A 1 178 ? 8.577 -5.031 7.923 1.00 96.88 178 THR A CA 1
ATOM 1379 C C . THR A 1 178 ? 8.048 -5.500 6.569 1.00 96.88 178 THR A C 1
ATOM 1381 O O . THR A 1 178 ? 7.774 -6.683 6.393 1.00 96.88 178 THR A O 1
ATOM 1384 N N . LEU A 1 179 ? 7.968 -4.599 5.589 1.00 97.19 179 LEU A N 1
ATOM 1385 C CA . LEU A 1 179 ? 7.564 -4.904 4.221 1.00 97.19 179 LEU A CA 1
ATOM 1386 C C . LEU A 1 179 ? 8.567 -5.844 3.557 1.00 97.19 179 LEU A C 1
ATOM 1388 O O . LEU A 1 179 ? 8.150 -6.831 2.963 1.00 97.19 179 LEU A O 1
ATOM 1392 N N . MET A 1 180 ? 9.873 -5.596 3.705 1.00 96.81 180 MET A N 1
ATOM 1393 C CA . MET A 1 180 ? 10.909 -6.473 3.152 1.00 96.81 180 MET A CA 1
ATOM 1394 C C . MET A 1 180 ? 10.848 -7.890 3.744 1.00 96.81 180 MET A C 1
ATOM 1396 O O . MET A 1 180 ? 11.037 -8.882 3.037 1.00 96.81 180 MET A O 1
ATOM 1400 N N . ARG A 1 181 ? 10.543 -8.012 5.039 1.00 97.19 181 ARG A N 1
ATOM 1401 C CA . ARG A 1 181 ? 10.281 -9.308 5.674 1.00 97.19 181 ARG A CA 1
ATOM 1402 C C . ARG A 1 181 ? 9.017 -9.958 5.106 1.00 97.19 181 ARG A C 1
ATOM 1404 O O . ARG A 1 181 ? 9.051 -11.126 4.730 1.00 97.19 181 ARG A O 1
ATOM 1411 N N . ASP A 1 182 ? 7.917 -9.217 5.034 1.00 98.12 182 ASP A N 1
ATOM 1412 C CA . ASP A 1 182 ? 6.597 -9.768 4.713 1.00 98.12 182 ASP A CA 1
ATOM 1413 C C . ASP A 1 182 ? 6.395 -10.035 3.207 1.00 98.12 182 ASP A C 1
ATOM 1415 O O . ASP A 1 182 ? 5.577 -10.881 2.856 1.00 98.12 182 ASP A O 1
ATOM 1419 N N . VAL A 1 183 ? 7.204 -9.461 2.304 1.00 97.62 183 VAL A N 1
ATOM 1420 C CA . VAL A 1 183 ? 7.297 -9.939 0.904 1.00 97.62 183 VAL A CA 1
ATOM 1421 C C . VAL A 1 183 ? 7.997 -11.296 0.768 1.00 97.62 183 VAL A C 1
ATOM 1423 O O . VAL A 1 183 ? 8.063 -11.839 -0.327 1.00 97.62 183 VAL A O 1
ATOM 1426 N N . ASN A 1 184 ? 8.502 -11.870 1.862 1.00 97.12 184 ASN A N 1
ATOM 1427 C CA . ASN A 1 184 ? 9.007 -13.242 1.926 1.00 97.12 184 ASN A CA 1
ATOM 1428 C C . ASN A 1 184 ? 8.131 -14.142 2.823 1.00 97.12 184 ASN A C 1
ATOM 1430 O O . ASN A 1 184 ? 8.539 -15.253 3.160 1.00 97.12 184 ASN A O 1
ATOM 1434 N N . ASP A 1 185 ? 6.941 -13.681 3.227 1.00 98.06 185 ASP A N 1
ATOM 1435 C CA . ASP A 1 185 ? 6.021 -14.450 4.072 1.00 98.06 185 ASP A CA 1
ATOM 1436 C C . ASP A 1 185 ? 5.565 -15.744 3.364 1.00 98.06 185 ASP A C 1
ATOM 1438 O O . ASP A 1 185 ? 5.355 -15.727 2.146 1.00 98.06 185 ASP A O 1
ATOM 1442 N N . PRO A 1 186 ? 5.403 -16.881 4.068 1.00 96.50 186 PRO A N 1
ATOM 1443 C CA . PRO A 1 186 ? 4.870 -18.101 3.460 1.00 96.50 186 PRO A CA 1
ATOM 1444 C C . PRO A 1 186 ? 3.474 -17.907 2.845 1.00 96.50 186 PRO A C 1
ATOM 1446 O O . PRO A 1 186 ? 3.176 -18.526 1.819 1.00 96.50 186 PRO A O 1
ATOM 1449 N N . ASP A 1 187 ? 2.639 -17.032 3.413 1.00 97.00 187 ASP A N 1
ATOM 1450 C CA . ASP A 1 187 ? 1.299 -16.747 2.908 1.00 97.00 187 ASP A CA 1
ATOM 1451 C C . ASP A 1 187 ? 1.350 -15.793 1.691 1.00 97.00 187 ASP A C 1
ATOM 1453 O O . ASP A 1 187 ? 1.735 -14.623 1.820 1.00 97.00 187 ASP A O 1
ATOM 1457 N N . PRO A 1 188 ? 0.929 -16.237 0.486 1.00 96.62 188 PRO A N 1
ATOM 1458 C CA . PRO A 1 188 ? 0.895 -15.380 -0.699 1.00 96.62 188 PRO A CA 1
ATOM 1459 C C . PRO A 1 188 ? -0.022 -14.157 -0.548 1.00 96.62 188 PRO A C 1
ATOM 1461 O O . PRO A 1 188 ? 0.236 -13.133 -1.185 1.00 96.62 188 PRO A O 1
ATOM 1464 N N . SER A 1 189 ? -1.070 -14.225 0.279 1.00 97.81 189 SER A N 1
ATOM 1465 C CA . SER A 1 189 ? -1.946 -13.081 0.544 1.00 97.81 189 SER A CA 1
ATOM 1466 C C . SER A 1 189 ? -1.227 -11.994 1.340 1.00 97.81 189 SER A C 1
ATOM 1468 O O . SER A 1 189 ? -1.398 -10.812 1.037 1.00 97.81 189 SER A O 1
ATOM 1470 N N . VAL A 1 190 ? -0.375 -12.373 2.298 1.00 98.06 190 VAL A N 1
ATOM 1471 C CA . VAL A 1 190 ? 0.463 -11.425 3.047 1.00 98.06 190 VAL A CA 1
ATOM 1472 C C . VAL A 1 190 ? 1.519 -10.808 2.133 1.00 98.06 190 VAL A C 1
ATOM 1474 O O . VAL A 1 190 ? 1.638 -9.584 2.113 1.00 98.06 190 VAL A O 1
ATOM 1477 N N . ARG A 1 191 ? 2.205 -11.608 1.301 1.00 98.19 191 ARG A N 1
ATOM 1478 C CA . ARG A 1 191 ? 3.174 -11.079 0.320 1.00 98.19 191 ARG A CA 1
ATOM 1479 C C . ARG A 1 191 ? 2.540 -10.076 -0.645 1.00 98.19 191 ARG A C 1
ATOM 1481 O O . ARG A 1 191 ? 3.105 -9.011 -0.885 1.00 98.19 191 ARG A O 1
ATOM 1488 N N . SER A 1 192 ? 1.346 -10.382 -1.165 1.00 98.31 192 SER A N 1
ATOM 1489 C CA . SER A 1 192 ? 0.589 -9.467 -2.035 1.00 98.31 192 SER A CA 1
ATOM 1490 C C . SER A 1 192 ? 0.232 -8.163 -1.320 1.00 98.31 192 SER A C 1
ATOM 1492 O O . SER A 1 192 ? 0.424 -7.079 -1.873 1.00 98.31 192 SER A O 1
ATOM 1494 N N . ALA A 1 193 ? -0.249 -8.254 -0.075 1.00 98.12 193 ALA A N 1
ATOM 1495 C CA . ALA A 1 193 ? -0.602 -7.092 0.730 1.00 98.12 193 ALA A CA 1
ATOM 1496 C C . ALA A 1 193 ? 0.623 -6.219 1.055 1.00 98.12 193 ALA A C 1
ATOM 1498 O O . ALA A 1 193 ? 0.540 -4.996 0.941 1.00 98.12 193 ALA A O 1
ATOM 1499 N N . ALA A 1 194 ? 1.769 -6.831 1.367 1.00 98.31 194 ALA A N 1
ATOM 1500 C CA . ALA A 1 194 ? 3.035 -6.135 1.585 1.00 98.31 194 ALA A CA 1
ATOM 1501 C C . ALA A 1 194 ? 3.527 -5.426 0.311 1.00 98.31 194 ALA A C 1
ATOM 1503 O O . ALA A 1 194 ? 3.884 -4.249 0.358 1.00 98.31 194 ALA A O 1
ATOM 1504 N N . LEU A 1 195 ? 3.474 -6.091 -0.849 1.00 98.44 195 LEU A N 1
ATOM 1505 C CA . LEU A 1 195 ? 3.804 -5.470 -2.137 1.00 98.44 195 LEU A CA 1
ATOM 1506 C C . LEU A 1 195 ? 2.891 -4.270 -2.435 1.00 98.44 195 LEU A C 1
ATOM 1508 O O . LEU A 1 195 ? 3.365 -3.206 -2.833 1.00 98.44 195 LEU A O 1
ATOM 1512 N N . HIS A 1 196 ? 1.583 -4.418 -2.226 1.00 97.69 196 HIS A N 1
ATOM 1513 C CA . HIS A 1 196 ? 0.625 -3.332 -2.426 1.00 97.69 196 HIS A CA 1
ATOM 1514 C C . HIS A 1 196 ? 0.896 -2.152 -1.479 1.00 97.69 196 HIS A C 1
ATOM 1516 O O . HIS A 1 196 ? 0.926 -0.997 -1.912 1.00 97.69 196 HIS A O 1
ATOM 1522 N N . ALA A 1 197 ? 1.163 -2.441 -0.204 1.00 97.25 197 ALA A N 1
ATOM 1523 C CA . ALA A 1 197 ? 1.542 -1.445 0.788 1.00 97.25 197 ALA A CA 1
ATOM 1524 C C . ALA A 1 197 ? 2.838 -0.714 0.400 1.00 97.25 197 ALA A C 1
ATOM 1526 O O . ALA A 1 197 ? 2.903 0.502 0.556 1.00 97.25 197 ALA A O 1
ATOM 1527 N N . ALA A 1 198 ? 3.828 -1.397 -0.185 1.00 97.69 198 ALA A N 1
ATOM 1528 C CA . ALA A 1 198 ? 5.047 -0.751 -0.673 1.00 97.69 198 ALA A CA 1
ATOM 1529 C C . ALA A 1 198 ? 4.751 0.319 -1.740 1.00 97.69 198 ALA A C 1
ATOM 1531 O O . ALA A 1 198 ? 5.302 1.415 -1.675 1.00 97.69 198 ALA A O 1
ATOM 1532 N N . PHE A 1 199 ? 3.839 0.065 -2.684 1.00 96.88 199 PHE A N 1
ATOM 1533 C CA . PHE A 1 199 ? 3.468 1.067 -3.694 1.00 96.88 199 PHE A CA 1
ATOM 1534 C C . PHE A 1 199 ? 2.677 2.253 -3.129 1.00 96.88 199 PHE A C 1
ATOM 1536 O O . PHE A 1 199 ? 2.834 3.377 -3.611 1.00 96.88 199 PHE A O 1
ATOM 1543 N N . ARG A 1 200 ? 1.822 2.022 -2.126 1.00 95.12 200 ARG A N 1
ATOM 1544 C CA . ARG A 1 200 ? 0.920 3.058 -1.595 1.00 95.12 200 ARG A CA 1
ATOM 1545 C C . ARG A 1 200 ? 1.502 3.872 -0.449 1.00 95.12 200 ARG A C 1
ATOM 1547 O O . ARG A 1 200 ? 1.318 5.086 -0.396 1.00 95.12 200 ARG A O 1
ATOM 1554 N N . LEU A 1 201 ? 2.187 3.208 0.473 1.00 93.69 201 LEU A N 1
ATOM 1555 C CA . LEU A 1 201 ? 2.638 3.807 1.724 1.00 93.69 201 LEU A CA 1
ATOM 1556 C C . LEU A 1 201 ? 4.024 4.436 1.597 1.00 93.69 201 LEU A C 1
ATOM 1558 O O . LEU A 1 201 ? 4.278 5.448 2.240 1.00 93.69 201 LEU A O 1
ATOM 1562 N N . MET A 1 202 ? 4.905 3.884 0.760 1.00 93.62 202 MET A N 1
ATOM 1563 C CA . MET A 1 202 ? 6.281 4.368 0.650 1.00 93.62 202 MET A CA 1
ATOM 1564 C C . MET A 1 202 ? 6.371 5.568 -0.291 1.00 93.62 202 MET A C 1
ATOM 1566 O O . MET A 1 202 ? 5.978 5.493 -1.459 1.00 93.62 202 MET A O 1
ATOM 1570 N N . SER A 1 203 ? 6.920 6.671 0.214 1.00 91.19 203 SER A N 1
ATOM 1571 C CA . SER A 1 203 ? 7.291 7.845 -0.584 1.00 91.19 203 SER A CA 1
ATOM 1572 C C . SER A 1 203 ? 8.705 7.747 -1.156 1.00 91.19 203 SER A C 1
ATOM 1574 O O . SER A 1 203 ? 8.938 8.238 -2.258 1.00 91.19 203 SER A O 1
ATOM 1576 N N . ASP A 1 204 ? 9.624 7.097 -0.442 1.00 93.44 204 ASP A N 1
ATOM 1577 C CA . ASP A 1 204 ? 11.013 6.930 -0.866 1.00 93.44 204 ASP A CA 1
ATOM 1578 C C . ASP A 1 204 ? 11.165 5.818 -1.916 1.00 93.44 204 ASP A C 1
ATOM 1580 O O . ASP A 1 204 ? 10.839 4.651 -1.668 1.00 93.44 204 ASP A O 1
ATOM 1584 N N . GLU A 1 205 ? 11.682 6.182 -3.092 1.00 94.81 205 GLU A N 1
ATOM 1585 C CA . GLU A 1 205 ? 11.849 5.245 -4.207 1.00 94.81 205 GLU A CA 1
ATOM 1586 C C . GLU A 1 205 ? 12.965 4.236 -3.956 1.00 94.81 205 GLU A C 1
ATOM 1588 O O . GLU A 1 205 ? 12.846 3.104 -4.404 1.00 94.81 205 GLU A O 1
ATOM 1593 N N . ALA A 1 206 ? 14.027 4.587 -3.225 1.00 93.81 206 ALA A N 1
ATOM 1594 C CA . ALA A 1 206 ? 15.114 3.643 -2.974 1.00 93.81 206 ALA A CA 1
ATOM 1595 C C . ALA A 1 206 ? 14.631 2.472 -2.100 1.00 93.81 206 ALA A C 1
ATOM 1597 O O . ALA A 1 206 ? 14.866 1.301 -2.415 1.00 93.81 206 ALA A O 1
ATOM 1598 N N . CYS A 1 207 ? 13.887 2.775 -1.032 1.00 93.75 207 CYS A N 1
ATOM 1599 C CA . CYS A 1 207 ? 13.301 1.767 -0.159 1.00 93.75 207 CYS A CA 1
ATOM 1600 C C . CYS A 1 207 ? 12.221 0.945 -0.881 1.00 93.75 207 CYS A C 1
ATOM 1602 O O . CYS A 1 207 ? 12.257 -0.289 -0.840 1.00 93.75 207 CYS A O 1
ATOM 1604 N N . ARG A 1 208 ? 11.302 1.604 -1.607 1.00 96.81 208 ARG A N 1
ATOM 1605 C CA . ARG A 1 208 ? 10.290 0.912 -2.425 1.00 96.81 208 ARG A CA 1
ATOM 1606 C C . ARG A 1 208 ? 10.935 0.030 -3.497 1.00 96.81 208 ARG A C 1
ATOM 1608 O O . ARG A 1 208 ? 10.544 -1.127 -3.652 1.00 96.81 208 ARG A O 1
ATOM 1615 N N . GLY A 1 209 ? 11.936 0.563 -4.188 1.00 96.62 209 GLY A N 1
ATOM 1616 C CA . GLY A 1 209 ? 12.672 -0.080 -5.267 1.00 96.62 209 GLY A CA 1
ATOM 1617 C C . GLY A 1 209 ? 13.325 -1.378 -4.825 1.00 96.62 209 GLY A C 1
ATOM 1618 O O . GLY A 1 209 ? 13.156 -2.392 -5.495 1.00 96.62 209 GLY A O 1
ATOM 1619 N N . SER A 1 210 ? 13.965 -1.387 -3.652 1.00 96.44 210 SER A N 1
ATOM 1620 C CA . SER A 1 210 ? 14.546 -2.599 -3.061 1.00 96.44 210 SER A CA 1
ATOM 1621 C C . SER A 1 210 ? 13.509 -3.720 -2.880 1.00 96.44 210 SER A C 1
ATOM 1623 O O . SER A 1 210 ? 13.720 -4.847 -3.333 1.00 96.44 210 SER A O 1
ATOM 1625 N N . ILE A 1 211 ? 12.346 -3.400 -2.300 1.00 97.75 211 ILE A N 1
ATOM 1626 C CA . ILE A 1 211 ? 11.264 -4.366 -2.045 1.00 97.75 211 ILE A CA 1
ATOM 1627 C C . ILE A 1 211 ? 10.677 -4.887 -3.364 1.00 97.75 211 ILE A C 1
ATOM 1629 O O . ILE A 1 211 ? 10.547 -6.094 -3.571 1.00 97.75 211 ILE A O 1
ATOM 1633 N N . VAL A 1 212 ? 10.327 -3.982 -4.278 1.00 98.12 212 VAL A N 1
ATOM 1634 C CA . VAL A 1 212 ? 9.669 -4.322 -5.546 1.00 98.12 212 VAL A CA 1
ATOM 1635 C C . VAL A 1 212 ? 10.620 -5.085 -6.472 1.00 98.12 212 VAL A C 1
ATOM 1637 O O . VAL A 1 212 ? 10.227 -6.102 -7.045 1.00 98.12 212 VAL A O 1
ATOM 1640 N N . ALA A 1 213 ? 11.882 -4.661 -6.588 1.00 97.38 213 ALA A N 1
ATOM 1641 C CA . ALA A 1 213 ? 12.886 -5.371 -7.377 1.00 97.38 213 ALA A CA 1
ATOM 1642 C C . ALA A 1 213 ? 13.164 -6.771 -6.813 1.00 97.38 213 ALA A C 1
ATOM 1644 O O . ALA A 1 213 ? 13.334 -7.716 -7.589 1.00 97.38 213 ALA A O 1
ATOM 1645 N N . HIS A 1 214 ? 13.155 -6.928 -5.483 1.00 97.38 214 HIS A N 1
ATOM 1646 C CA . HIS A 1 214 ? 13.252 -8.239 -4.844 1.00 97.38 214 HIS A CA 1
ATOM 1647 C C . HIS A 1 214 ? 12.084 -9.146 -5.230 1.00 97.38 214 HIS A C 1
ATOM 1649 O O . HIS A 1 214 ? 12.319 -10.277 -5.652 1.00 97.38 214 HIS A O 1
ATOM 1655 N N . VAL A 1 215 ? 10.845 -8.645 -5.165 1.00 97.75 215 VAL A N 1
ATOM 1656 C CA . VAL A 1 215 ? 9.657 -9.412 -5.574 1.00 97.75 215 VAL A CA 1
ATOM 1657 C C . VAL A 1 215 ? 9.754 -9.830 -7.039 1.00 97.75 215 VAL A C 1
ATOM 1659 O O . VAL A 1 215 ? 9.601 -11.013 -7.327 1.00 97.75 215 VAL A O 1
ATOM 1662 N N . ILE A 1 216 ? 10.077 -8.911 -7.959 1.00 97.12 216 ILE A N 1
ATOM 1663 C CA . ILE A 1 216 ? 10.209 -9.214 -9.398 1.00 97.12 216 ILE A CA 1
ATOM 1664 C C . ILE A 1 216 ? 11.240 -10.324 -9.642 1.00 97.12 216 ILE A C 1
ATOM 1666 O O . ILE A 1 216 ? 11.008 -11.218 -10.460 1.00 97.12 216 ILE A O 1
ATOM 1670 N N . ALA A 1 217 ? 12.377 -10.271 -8.948 1.00 95.31 217 ALA A N 1
ATOM 1671 C CA . ALA A 1 217 ? 13.477 -11.200 -9.162 1.00 95.31 217 ALA A CA 1
ATOM 1672 C C . ALA A 1 217 ? 13.263 -12.569 -8.497 1.00 95.31 217 ALA A C 1
ATOM 1674 O O . ALA A 1 217 ? 13.690 -13.579 -9.060 1.00 95.31 217 ALA A O 1
ATOM 1675 N N . HIS A 1 218 ? 12.632 -12.613 -7.320 1.00 95.38 218 HIS A N 1
ATOM 1676 C CA . HIS A 1 218 ? 12.721 -13.774 -6.431 1.00 95.38 218 HIS A CA 1
ATOM 1677 C C . HIS A 1 218 ? 11.378 -14.351 -5.965 1.00 95.38 218 HIS A C 1
ATOM 1679 O O . HIS A 1 218 ? 11.387 -15.450 -5.411 1.00 95.38 218 HIS A O 1
ATOM 1685 N N . ASP A 1 219 ? 10.234 -13.679 -6.164 1.00 96.88 219 ASP A N 1
ATOM 1686 C CA . ASP A 1 219 ? 8.967 -14.222 -5.654 1.00 96.88 219 ASP A CA 1
ATOM 1687 C C . ASP A 1 219 ? 8.588 -15.526 -6.391 1.00 96.88 219 ASP A C 1
ATOM 1689 O O . ASP A 1 219 ? 8.597 -15.573 -7.631 1.00 96.88 219 ASP A O 1
ATOM 1693 N N . PRO A 1 220 ? 8.241 -16.602 -5.656 1.00 93.56 220 PRO A N 1
ATOM 1694 C CA . PRO A 1 220 ? 7.894 -17.886 -6.258 1.00 93.56 220 PRO A CA 1
ATOM 1695 C C . PRO A 1 220 ? 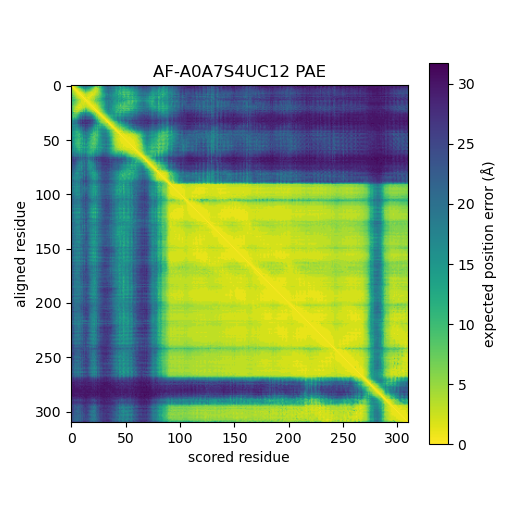6.606 -17.833 -7.093 1.00 93.56 220 PRO A C 1
ATOM 1697 O O . PRO A 1 220 ? 6.417 -18.669 -7.975 1.00 93.56 220 PRO A O 1
ATOM 1700 N N . SER A 1 221 ? 5.717 -16.869 -6.839 1.00 94.25 221 SER A N 1
ATOM 1701 C CA . SER A 1 221 ? 4.466 -16.672 -7.567 1.00 94.25 221 SER A CA 1
ATOM 1702 C C . SER A 1 221 ? 4.691 -15.811 -8.817 1.00 94.25 221 SER A C 1
ATOM 1704 O O . SER A 1 221 ? 5.007 -14.622 -8.706 1.00 94.25 221 SER A O 1
ATOM 1706 N N . PRO A 1 222 ? 4.473 -16.349 -10.033 1.00 92.50 222 PRO A N 1
ATOM 1707 C CA . PRO A 1 222 ? 4.496 -15.549 -11.260 1.00 92.50 222 PRO A CA 1
ATOM 1708 C C . PRO A 1 222 ? 3.502 -14.382 -11.222 1.00 92.50 222 PRO A C 1
ATOM 1710 O O . PRO A 1 222 ? 3.817 -13.295 -11.699 1.00 92.50 222 PRO A O 1
ATOM 1713 N N . ALA A 1 223 ? 2.340 -14.574 -10.589 1.00 94.88 223 ALA A N 1
ATOM 1714 C CA . ALA A 1 223 ? 1.317 -13.541 -10.468 1.00 94.88 223 ALA A CA 1
ATOM 1715 C C . ALA A 1 223 ? 1.797 -12.335 -9.642 1.00 94.88 223 ALA A C 1
ATOM 1717 O O . ALA A 1 223 ? 1.532 -11.198 -10.024 1.00 94.88 223 ALA A O 1
ATOM 1718 N N . LEU A 1 224 ? 2.548 -12.560 -8.555 1.00 95.88 224 LEU A N 1
ATOM 1719 C CA . LEU A 1 224 ? 3.114 -11.469 -7.749 1.00 95.88 224 LEU A CA 1
ATOM 1720 C C . LEU A 1 224 ? 4.238 -10.739 -8.482 1.00 95.88 224 LEU A C 1
ATOM 1722 O O . LEU A 1 224 ? 4.288 -9.510 -8.456 1.00 95.88 224 LEU A O 1
ATOM 1726 N N . ARG A 1 225 ? 5.094 -11.472 -9.204 1.00 96.38 225 ARG A N 1
ATOM 1727 C CA . ARG A 1 225 ? 6.108 -10.866 -10.083 1.00 96.38 225 ARG A CA 1
ATOM 1728 C C . ARG A 1 225 ? 5.469 -9.981 -11.149 1.00 96.38 225 ARG A C 1
ATOM 1730 O O . ARG A 1 225 ? 5.923 -8.861 -11.376 1.00 96.38 225 ARG A O 1
ATOM 1737 N N . LEU A 1 226 ? 4.386 -10.457 -11.764 1.00 96.00 226 LEU A N 1
ATOM 1738 C CA . LEU A 1 226 ? 3.622 -9.693 -12.744 1.00 96.00 226 LEU A CA 1
ATOM 1739 C C . LEU A 1 226 ? 2.971 -8.455 -12.111 1.00 96.00 226 LEU A C 1
ATOM 1741 O O . LEU A 1 226 ? 3.078 -7.369 -12.671 1.00 96.00 226 LEU A O 1
ATOM 1745 N N . GLN A 1 227 ? 2.355 -8.591 -10.934 1.00 96.62 227 GLN A N 1
ATOM 1746 C CA . GLN A 1 227 ? 1.771 -7.473 -10.185 1.00 96.62 227 GLN A CA 1
ATOM 1747 C C . GLN A 1 227 ? 2.824 -6.403 -9.852 1.00 96.62 227 GLN A C 1
ATOM 1749 O O . GLN A 1 227 ? 2.561 -5.209 -9.993 1.00 96.62 227 GLN A O 1
ATOM 1754 N N . ALA A 1 228 ? 4.033 -6.811 -9.461 1.00 97.81 228 ALA A N 1
ATOM 1755 C CA . ALA A 1 228 ? 5.136 -5.892 -9.203 1.00 97.81 228 ALA A CA 1
ATOM 1756 C C . ALA A 1 228 ? 5.559 -5.139 -10.478 1.00 97.81 228 ALA A C 1
ATOM 1758 O O . ALA A 1 228 ? 5.690 -3.916 -10.452 1.00 97.81 228 ALA A O 1
ATOM 1759 N N . LEU A 1 229 ? 5.680 -5.836 -11.615 1.00 97.75 229 LEU A N 1
ATOM 1760 C CA . LEU A 1 229 ? 5.958 -5.214 -12.917 1.00 97.75 229 LEU A CA 1
ATOM 1761 C C . LEU A 1 229 ? 4.850 -4.248 -13.362 1.00 97.75 229 LEU A C 1
ATOM 1763 O O . LEU A 1 229 ? 5.150 -3.187 -13.904 1.00 97.75 229 LEU A O 1
ATOM 1767 N N . GLN A 1 230 ? 3.579 -4.581 -13.117 1.00 97.25 230 GLN A N 1
ATOM 1768 C CA . GLN A 1 230 ? 2.451 -3.682 -13.383 1.00 97.25 230 GLN A CA 1
ATOM 1769 C C . GLN A 1 230 ? 2.557 -2.397 -12.559 1.00 97.25 230 GLN A C 1
ATOM 1771 O O . GLN A 1 230 ? 2.341 -1.312 -13.095 1.00 97.25 230 GLN A O 1
ATOM 1776 N N . GLY A 1 231 ? 2.931 -2.507 -11.281 1.00 96.88 231 GLY A N 1
ATOM 1777 C CA . GLY A 1 231 ? 3.169 -1.348 -10.424 1.00 96.88 231 GLY A CA 1
ATOM 1778 C C . GLY A 1 231 ? 4.311 -0.466 -10.936 1.00 96.88 231 GLY A C 1
ATOM 1779 O O . GLY A 1 231 ? 4.143 0.747 -11.026 1.00 96.88 231 GLY A O 1
ATOM 1780 N N . VAL A 1 232 ? 5.435 -1.057 -11.362 1.00 97.81 232 VAL A N 1
ATOM 1781 C CA . VAL A 1 232 ? 6.553 -0.305 -11.971 1.00 97.81 232 VAL A CA 1
ATOM 1782 C C . VAL A 1 232 ? 6.124 0.393 -13.265 1.00 97.81 232 VAL A C 1
ATOM 1784 O O . VAL A 1 232 ? 6.444 1.563 -13.464 1.00 97.81 232 VAL A O 1
ATOM 1787 N N . ALA A 1 233 ? 5.358 -0.280 -14.129 1.00 96.19 233 ALA A N 1
ATOM 1788 C CA . ALA A 1 233 ? 4.827 0.335 -15.344 1.00 96.19 233 ALA A CA 1
ATOM 1789 C C . ALA A 1 233 ? 3.902 1.524 -15.026 1.00 96.19 233 ALA A C 1
ATOM 1791 O O . ALA A 1 233 ? 4.031 2.574 -15.650 1.00 96.19 233 ALA A O 1
ATOM 1792 N N . ALA A 1 234 ? 3.034 1.400 -14.016 1.00 96.50 234 ALA A N 1
ATOM 1793 C CA . ALA A 1 234 ? 2.176 2.496 -13.569 1.00 96.50 234 ALA A CA 1
ATOM 1794 C C . ALA A 1 234 ? 2.985 3.693 -13.031 1.00 96.50 234 ALA A C 1
ATOM 1796 O O . ALA A 1 234 ? 2.664 4.834 -13.359 1.00 96.50 234 ALA A O 1
ATOM 1797 N N . LEU A 1 235 ? 4.067 3.452 -12.278 1.00 96.38 235 LEU A N 1
ATOM 1798 C CA . LEU A 1 235 ? 4.975 4.517 -11.827 1.00 96.38 235 LEU A CA 1
ATOM 1799 C C . LEU A 1 235 ? 5.650 5.235 -13.006 1.00 96.38 235 LEU A C 1
ATOM 1801 O O . LEU A 1 235 ? 5.730 6.463 -13.012 1.00 96.38 235 LEU A O 1
ATOM 1805 N N . ALA A 1 236 ? 6.098 4.491 -14.020 1.00 96.12 236 ALA A N 1
ATOM 1806 C CA . ALA A 1 236 ? 6.687 5.074 -15.225 1.00 96.12 236 ALA A CA 1
ATOM 1807 C C . ALA A 1 236 ? 5.661 5.905 -16.022 1.00 96.12 236 ALA A C 1
ATOM 1809 O O . ALA A 1 236 ? 5.975 6.994 -16.506 1.00 96.12 236 ALA A O 1
ATOM 1810 N N . GLU A 1 237 ? 4.412 5.439 -16.113 1.00 95.88 237 GLU A N 1
ATOM 1811 C CA . GLU A 1 237 ? 3.310 6.203 -16.710 1.00 95.88 237 GLU A CA 1
ATOM 1812 C C . GLU A 1 237 ? 3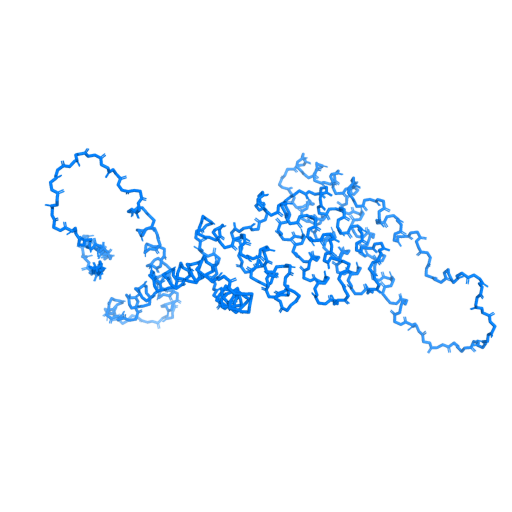.044 7.502 -15.941 1.00 95.88 237 GLU A C 1
ATOM 1814 O O . GLU A 1 237 ? 2.931 8.564 -16.555 1.00 95.88 237 GLU A O 1
ATOM 1819 N N . ASP A 1 238 ? 2.989 7.452 -14.609 1.00 94.75 238 ASP A N 1
ATOM 1820 C CA . ASP A 1 238 ? 2.823 8.638 -13.763 1.00 94.75 238 ASP A CA 1
ATOM 1821 C C . ASP A 1 238 ? 3.971 9.638 -13.944 1.00 94.75 238 ASP A C 1
ATOM 1823 O O . ASP A 1 238 ? 3.721 10.831 -14.127 1.00 94.75 238 ASP A O 1
ATOM 1827 N N . ALA A 1 239 ? 5.219 9.163 -13.983 1.00 94.69 239 ALA A N 1
ATOM 1828 C CA . ALA A 1 239 ? 6.389 10.001 -14.243 1.00 94.69 239 ALA A CA 1
ATOM 1829 C C . ALA A 1 239 ? 6.313 10.684 -15.619 1.00 94.69 239 ALA A C 1
ATOM 1831 O O . ALA A 1 239 ? 6.603 11.878 -15.744 1.00 94.69 239 ALA A O 1
ATOM 1832 N N . SER A 1 240 ? 5.847 9.961 -16.646 1.00 94.06 240 SER A N 1
ATOM 1833 C CA . SER A 1 240 ? 5.675 10.503 -18.000 1.00 94.06 240 SER A CA 1
ATOM 1834 C C . SER A 1 240 ? 4.633 11.631 -18.074 1.00 94.06 240 SER A C 1
ATOM 1836 O O . SER A 1 240 ? 4.734 12.508 -18.935 1.00 94.06 240 SER A O 1
ATOM 1838 N N . ARG A 1 241 ? 3.665 11.634 -17.145 1.00 95.56 241 ARG A N 1
ATOM 1839 C CA . ARG A 1 241 ? 2.591 12.632 -17.027 1.00 95.56 241 ARG A CA 1
ATOM 1840 C C . ARG A 1 241 ? 2.969 13.859 -16.196 1.00 95.56 241 ARG A C 1
ATOM 1842 O O . ARG A 1 241 ? 2.123 14.726 -16.014 1.00 95.56 241 ARG A O 1
ATOM 1849 N N . SER A 1 242 ? 4.199 13.950 -15.688 1.00 94.94 242 SER A N 1
ATOM 1850 C CA . SER A 1 242 ? 4.623 15.096 -14.881 1.00 94.94 242 SER A CA 1
ATOM 1851 C C . SER A 1 242 ? 4.551 16.416 -15.665 1.00 94.94 242 SER A C 1
ATOM 1853 O O . SER A 1 242 ? 5.004 16.502 -16.811 1.00 94.94 242 SER A O 1
ATOM 1855 N N . ASP A 1 243 ? 4.021 17.459 -15.017 1.00 93.75 243 ASP A N 1
ATOM 1856 C CA . ASP A 1 243 ? 3.719 18.766 -15.623 1.00 93.75 243 ASP A CA 1
ATOM 1857 C C . ASP A 1 243 ? 4.951 19.485 -16.189 1.00 93.75 243 ASP A C 1
ATOM 1859 O O . ASP A 1 243 ? 4.841 20.321 -17.088 1.00 93.75 243 ASP A O 1
ATOM 1863 N N . THR A 1 244 ? 6.145 19.176 -15.671 1.00 96.12 244 THR A N 1
ATOM 1864 C CA . THR A 1 244 ? 7.392 19.828 -16.086 1.00 96.12 244 THR A CA 1
ATOM 1865 C C . THR A 1 244 ? 8.382 18.824 -16.661 1.00 96.12 244 THR A C 1
ATOM 1867 O O . THR A 1 244 ? 8.487 17.681 -16.218 1.00 96.12 244 THR A O 1
ATOM 1870 N N . ALA A 1 245 ? 9.146 19.255 -17.668 1.00 95.31 245 ALA A N 1
ATOM 1871 C CA . ALA A 1 245 ? 10.184 18.424 -18.274 1.00 95.31 245 ALA A CA 1
ATOM 1872 C C . ALA A 1 245 ? 11.292 18.056 -17.270 1.00 95.31 245 ALA A C 1
ATOM 1874 O O . ALA A 1 245 ? 11.790 16.936 -17.299 1.00 95.31 245 ALA A O 1
ATOM 1875 N N . THR A 1 246 ? 11.639 18.971 -16.360 1.00 95.94 246 THR A N 1
ATOM 1876 C CA . THR A 1 246 ? 12.656 18.746 -15.325 1.00 95.94 246 THR A CA 1
ATOM 1877 C C . THR A 1 246 ? 12.199 17.727 -14.285 1.00 95.94 246 THR A C 1
ATOM 1879 O O . THR A 1 246 ? 12.945 16.795 -14.004 1.00 95.94 246 THR A O 1
ATOM 1882 N N . ALA A 1 247 ? 10.973 17.845 -13.761 1.00 94.56 247 ALA A N 1
ATOM 1883 C CA . ALA A 1 247 ? 10.444 16.865 -12.810 1.00 94.56 247 ALA A CA 1
ATOM 1884 C C . ALA A 1 247 ? 10.282 15.482 -13.453 1.00 94.56 247 ALA A C 1
ATOM 1886 O O . ALA A 1 247 ? 10.638 14.479 -12.843 1.00 94.56 247 ALA A O 1
ATOM 1887 N N . ARG A 1 248 ? 9.822 15.423 -14.709 1.00 95.81 248 ARG A N 1
ATOM 1888 C CA . ARG A 1 248 ? 9.769 14.175 -15.479 1.00 95.81 248 ARG A CA 1
ATOM 1889 C C . ARG A 1 248 ? 11.142 13.525 -15.625 1.00 95.81 248 ARG A C 1
ATOM 1891 O O . ARG A 1 248 ? 11.262 12.342 -15.340 1.00 95.81 248 ARG A O 1
ATOM 1898 N N . ALA A 1 249 ? 12.162 14.276 -16.047 1.00 95.06 249 ALA A N 1
ATOM 1899 C CA . ALA A 1 249 ? 13.513 13.741 -16.216 1.00 95.06 249 ALA A CA 1
ATOM 1900 C C . ALA A 1 249 ? 14.085 13.197 -14.898 1.00 95.06 249 ALA A C 1
ATOM 1902 O O . ALA A 1 249 ? 14.702 12.136 -14.889 1.00 95.06 249 ALA A O 1
ATOM 1903 N N . GLU A 1 250 ? 13.833 13.889 -13.785 1.00 95.94 250 GLU A N 1
ATOM 1904 C CA . GLU A 1 250 ? 14.292 13.454 -12.466 1.00 95.94 250 GLU A CA 1
ATOM 1905 C C . GLU A 1 250 ? 13.579 12.184 -11.985 1.00 95.94 250 GLU A C 1
ATOM 1907 O O . GLU A 1 250 ? 14.240 11.244 -11.545 1.00 95.94 250 GLU A O 1
ATOM 1912 N N . LEU A 1 251 ? 12.252 12.110 -12.134 1.00 95.38 251 LEU A N 1
ATOM 1913 C CA . LEU A 1 251 ? 11.482 10.906 -11.803 1.00 95.38 251 LEU A CA 1
ATOM 1914 C C . LEU A 1 251 ? 11.907 9.714 -12.666 1.00 95.38 251 LEU A C 1
ATOM 1916 O O . LEU A 1 251 ? 12.112 8.620 -12.151 1.00 95.38 251 LEU A O 1
ATOM 1920 N N . VAL A 1 252 ? 12.078 9.926 -13.973 1.00 95.25 252 VAL A N 1
ATOM 1921 C CA . VAL A 1 252 ? 12.543 8.889 -14.902 1.00 95.25 252 VAL A CA 1
ATOM 1922 C C . VAL A 1 252 ? 13.921 8.371 -14.494 1.00 95.25 252 VAL A C 1
ATOM 1924 O O . VAL A 1 252 ? 14.113 7.159 -14.405 1.00 95.25 252 VAL A O 1
ATOM 1927 N N . ARG A 1 253 ? 14.862 9.271 -14.185 1.00 96.19 253 ARG A N 1
ATOM 1928 C CA . ARG A 1 253 ? 16.199 8.907 -13.708 1.00 96.19 253 ARG A CA 1
ATOM 1929 C C . ARG A 1 253 ? 16.121 8.084 -12.422 1.00 96.19 253 ARG A C 1
ATOM 1931 O O . ARG A 1 253 ? 16.712 7.014 -12.357 1.00 96.19 253 ARG A O 1
ATOM 1938 N N . GLN A 1 254 ? 15.349 8.540 -11.436 1.00 96.69 254 GLN A N 1
ATOM 1939 C CA . GLN A 1 254 ? 15.179 7.843 -10.161 1.00 96.69 254 GLN A CA 1
ATOM 1940 C C . GLN A 1 254 ? 14.596 6.431 -10.345 1.00 96.69 254 GLN A C 1
ATOM 1942 O O . GLN A 1 254 ? 15.082 5.474 -9.740 1.00 96.69 254 GLN A O 1
ATOM 1947 N N . LEU A 1 255 ? 13.587 6.283 -11.211 1.00 97.06 255 LEU A N 1
ATOM 1948 C CA . LEU A 1 255 ? 12.995 4.987 -11.543 1.00 97.06 255 LEU A CA 1
ATOM 1949 C C . LEU A 1 255 ? 13.987 4.082 -12.289 1.00 97.06 255 LEU A C 1
ATOM 1951 O O . LEU A 1 255 ? 14.051 2.889 -11.996 1.00 97.06 255 LEU A O 1
ATOM 1955 N N . MET A 1 256 ? 14.789 4.620 -13.211 1.00 96.81 256 MET A N 1
ATOM 1956 C CA . MET A 1 256 ? 15.837 3.853 -13.893 1.00 96.81 256 MET A CA 1
ATOM 1957 C C . MET A 1 256 ? 16.928 3.380 -12.936 1.00 96.81 256 MET A C 1
ATOM 1959 O O . MET A 1 256 ? 17.321 2.217 -13.016 1.00 96.81 256 MET A O 1
ATOM 1963 N N . ASP A 1 257 ? 17.356 4.230 -12.003 1.00 97.06 257 ASP A N 1
ATOM 1964 C CA . ASP A 1 257 ? 18.346 3.876 -10.983 1.00 97.06 257 ASP A CA 1
ATOM 1965 C C . ASP A 1 257 ? 17.836 2.740 -10.074 1.00 97.06 257 ASP A C 1
ATOM 1967 O O . ASP A 1 257 ? 18.607 1.877 -9.659 1.00 97.06 257 ASP A O 1
ATOM 1971 N N . CYS A 1 258 ? 16.528 2.700 -9.787 1.00 96.56 258 CYS A N 1
ATOM 1972 C CA . CYS A 1 258 ? 15.936 1.700 -8.892 1.00 96.56 258 CYS A CA 1
ATOM 1973 C C . CYS A 1 258 ? 15.525 0.397 -9.599 1.00 96.56 258 CYS A C 1
ATOM 1975 O O . CYS A 1 258 ? 15.643 -0.685 -9.021 1.00 96.56 258 CYS A O 1
ATOM 1977 N N . TYR A 1 259 ? 15.022 0.479 -10.835 1.00 97.38 259 TYR A N 1
ATOM 1978 C CA . TYR A 1 259 ? 14.384 -0.649 -11.525 1.00 97.38 259 TYR A CA 1
ATOM 1979 C C . TYR A 1 259 ? 15.098 -1.097 -12.804 1.00 97.38 259 TYR A C 1
ATOM 1981 O O . TYR A 1 259 ? 14.845 -2.210 -13.270 1.00 97.38 259 TYR A O 1
ATOM 1989 N N . GLY A 1 260 ? 15.991 -0.287 -13.377 1.00 95.50 260 GLY A N 1
ATOM 1990 C CA . GLY A 1 260 ? 16.614 -0.554 -14.678 1.00 95.50 260 GLY A CA 1
ATOM 1991 C C . GLY A 1 260 ? 17.248 -1.944 -14.757 1.00 95.50 260 GLY A C 1
ATOM 1992 O O . GLY A 1 260 ? 16.928 -2.726 -15.654 1.00 95.50 260 GLY A O 1
ATOM 1993 N N . ASP A 1 261 ? 18.052 -2.304 -13.757 1.00 96.69 261 ASP A N 1
ATOM 1994 C CA . ASP A 1 261 ? 18.749 -3.593 -13.707 1.00 96.69 261 ASP A CA 1
ATOM 1995 C C . ASP A 1 261 ? 17.802 -4.795 -13.627 1.00 96.69 261 ASP A C 1
ATOM 1997 O O . ASP A 1 261 ? 18.064 -5.843 -14.225 1.00 96.69 261 ASP A O 1
ATOM 2001 N N . VAL A 1 262 ? 16.705 -4.699 -12.867 1.00 95.88 262 VAL A N 1
ATOM 2002 C CA . VAL A 1 262 ? 15.754 -5.817 -12.754 1.00 95.88 262 VAL A CA 1
ATOM 2003 C C . VAL A 1 262 ? 14.913 -5.954 -14.022 1.00 95.88 262 VAL A C 1
ATOM 2005 O O . VAL A 1 262 ? 14.700 -7.073 -14.485 1.00 95.88 262 VAL A O 1
ATOM 2008 N N . LEU A 1 263 ? 14.522 -4.840 -14.647 1.00 96.31 263 LEU A N 1
ATOM 2009 C CA . LEU A 1 263 ? 13.798 -4.846 -15.920 1.00 96.31 263 LEU A CA 1
ATOM 2010 C C . LEU A 1 263 ? 14.655 -5.454 -17.041 1.00 96.31 263 LEU A C 1
ATOM 2012 O O . LEU A 1 263 ? 14.187 -6.335 -17.762 1.00 96.31 263 LEU A O 1
ATOM 2016 N N . GLN A 1 264 ? 15.933 -5.073 -17.137 1.00 94.56 264 GLN A N 1
ATOM 2017 C CA . GLN A 1 264 ? 16.874 -5.650 -18.106 1.00 94.56 264 GLN A CA 1
ATOM 2018 C C . GLN A 1 264 ? 17.092 -7.154 -17.884 1.00 94.56 264 GLN A C 1
ATOM 2020 O O . GLN A 1 264 ? 17.153 -7.930 -18.844 1.00 94.56 264 GLN A O 1
ATOM 2025 N N . ARG A 1 265 ? 17.147 -7.603 -16.622 1.00 94.06 265 ARG A N 1
ATOM 2026 C CA . ARG A 1 265 ? 17.221 -9.035 -16.289 1.00 94.06 265 ARG A CA 1
ATOM 2027 C C . ARG A 1 265 ? 15.971 -9.799 -16.721 1.00 94.06 265 ARG A C 1
ATOM 2029 O O . ARG A 1 265 ? 16.113 -10.882 -17.282 1.00 94.06 265 ARG A O 1
ATOM 2036 N N . VAL A 1 266 ? 14.774 -9.240 -16.521 1.00 92.88 266 VAL A N 1
ATOM 2037 C CA . VAL A 1 266 ? 13.514 -9.850 -16.989 1.00 92.88 266 VAL A CA 1
ATOM 2038 C C . VAL A 1 266 ? 13.513 -10.012 -18.512 1.00 92.88 266 VAL A C 1
ATOM 2040 O O . VAL A 1 266 ? 13.118 -11.066 -19.005 1.00 92.88 266 VAL A O 1
ATOM 2043 N N . LEU A 1 267 ? 14.011 -9.021 -19.260 1.00 92.88 267 LEU A N 1
ATOM 2044 C CA . LEU A 1 267 ? 14.125 -9.110 -20.723 1.00 92.88 267 LEU A CA 1
ATOM 2045 C C . LEU A 1 267 ? 15.188 -10.111 -21.194 1.00 92.88 267 LEU A C 1
ATOM 2047 O O . LEU A 1 267 ? 15.025 -10.745 -22.235 1.00 92.88 267 LEU A O 1
ATOM 2051 N N . SER A 1 268 ? 16.268 -10.262 -20.429 1.00 92.38 268 SER A N 1
ATOM 2052 C CA . SER A 1 268 ? 17.372 -11.174 -20.752 1.00 92.38 268 SER A CA 1
ATOM 2053 C C . SER A 1 268 ? 17.081 -12.629 -20.368 1.00 92.38 268 SER A C 1
ATOM 2055 O O . SER A 1 268 ? 17.716 -13.550 -20.889 1.00 92.38 268 SER A O 1
ATOM 2057 N N . ALA A 1 269 ? 16.134 -12.861 -19.455 1.00 88.25 269 ALA A N 1
ATOM 2058 C CA . ALA A 1 269 ? 15.738 -14.193 -19.027 1.00 88.25 269 ALA A CA 1
ATOM 2059 C C . ALA A 1 269 ? 15.050 -14.930 -20.185 1.00 88.25 269 ALA A C 1
ATOM 2061 O O . ALA A 1 269 ? 13.901 -14.656 -20.523 1.00 88.25 269 ALA A O 1
ATOM 2062 N N . ARG A 1 270 ? 15.755 -15.884 -20.806 1.00 75.94 270 ARG A N 1
ATOM 2063 C CA . ARG A 1 270 ? 15.185 -16.729 -21.861 1.00 75.94 270 ARG A CA 1
ATOM 2064 C C . ARG A 1 270 ? 14.080 -17.632 -21.293 1.00 75.94 270 ARG A C 1
ATOM 2066 O O . ARG A 1 270 ? 14.354 -18.382 -20.350 1.00 75.94 270 ARG A O 1
ATOM 2073 N N . PRO A 1 271 ? 12.887 -17.669 -21.909 1.00 66.31 271 PRO A N 1
ATOM 2074 C CA . PRO A 1 271 ? 11.890 -18.678 -21.598 1.00 66.31 271 PRO A CA 1
ATOM 2075 C C . PRO A 1 271 ? 12.445 -20.023 -22.084 1.00 66.31 271 PRO A C 1
ATOM 2077 O O . PRO A 1 271 ? 12.677 -20.221 -23.274 1.00 66.31 271 PRO A O 1
ATOM 2080 N N . GLY A 1 272 ? 12.771 -20.927 -21.159 1.00 64.12 272 GLY A N 1
ATOM 2081 C CA . GLY A 1 272 ? 13.224 -22.281 -21.503 1.00 64.12 272 GLY A CA 1
ATOM 2082 C C . GLY A 1 272 ? 14.697 -22.601 -21.246 1.00 64.12 272 GLY A C 1
ATOM 2083 O O . GLY A 1 272 ? 15.146 -23.678 -21.633 1.00 64.12 272 GLY A O 1
ATOM 2084 N N . GLY A 1 273 ? 15.441 -21.748 -20.535 1.00 55.03 273 GLY A N 1
ATOM 2085 C CA . GLY A 1 273 ? 16.722 -22.135 -19.935 1.00 55.03 273 GLY A CA 1
ATOM 2086 C C . GLY A 1 273 ? 16.535 -23.138 -18.791 1.00 55.03 273 GLY A C 1
ATOM 2087 O O . GLY A 1 273 ? 16.832 -22.821 -17.644 1.00 55.03 273 GLY A O 1
ATOM 2088 N N . ARG A 1 274 ? 16.004 -24.338 -19.069 1.00 51.81 274 ARG A N 1
ATOM 2089 C CA . ARG A 1 274 ? 16.114 -25.463 -18.135 1.00 51.81 274 ARG A CA 1
ATOM 2090 C C . ARG A 1 274 ? 17.605 -25.681 -17.901 1.00 51.81 274 ARG A C 1
ATOM 2092 O O . ARG A 1 274 ? 18.338 -25.928 -18.857 1.00 51.81 274 ARG A O 1
ATOM 2099 N N . SER A 1 275 ? 18.040 -25.588 -16.646 1.00 46.06 275 SER A N 1
ATOM 2100 C CA . SER A 1 275 ? 19.342 -26.120 -16.247 1.00 46.06 275 SER A CA 1
ATOM 2101 C C . SER A 1 275 ? 19.459 -27.550 -16.809 1.00 46.06 275 SER A C 1
ATOM 2103 O O . SER A 1 275 ? 18.512 -28.328 -16.644 1.00 46.06 275 SER A O 1
ATOM 2105 N N . PRO A 1 276 ? 20.537 -27.901 -17.530 1.00 46.62 276 PRO A N 1
ATOM 2106 C CA . PRO A 1 276 ? 20.626 -29.138 -18.311 1.00 46.62 276 PRO A CA 1
ATOM 2107 C C . PRO A 1 276 ? 20.630 -30.442 -17.489 1.00 46.62 276 PRO A C 1
ATOM 2109 O O . PRO A 1 276 ? 20.751 -31.517 -18.067 1.00 46.62 276 PRO A O 1
ATOM 2112 N N . GLU A 1 277 ? 20.453 -30.404 -16.168 1.00 47.62 277 GLU A N 1
ATOM 2113 C CA . GLU A 1 277 ? 20.587 -31.587 -15.306 1.00 47.62 277 GLU A CA 1
ATOM 2114 C C . GLU A 1 277 ? 19.322 -32.450 -15.155 1.00 47.62 277 GLU A C 1
ATOM 2116 O O . GLU A 1 277 ? 19.362 -33.483 -14.492 1.00 47.62 277 GLU A O 1
ATOM 2121 N N . ALA A 1 278 ? 18.202 -32.111 -15.801 1.00 50.16 278 ALA A N 1
ATOM 2122 C CA . ALA A 1 278 ? 16.990 -32.931 -15.716 1.00 50.16 278 ALA A CA 1
ATOM 2123 C C . ALA A 1 278 ? 16.196 -32.969 -17.030 1.00 50.16 278 ALA A C 1
ATOM 2125 O O . ALA A 1 278 ? 15.133 -32.360 -17.152 1.00 50.16 278 ALA A O 1
ATOM 2126 N N . SER A 1 279 ? 16.678 -33.702 -18.038 1.00 46.53 279 SER A N 1
ATOM 2127 C CA . SER A 1 279 ? 15.818 -34.073 -19.169 1.00 46.53 279 SER A CA 1
ATOM 2128 C C . SER A 1 279 ? 16.223 -35.396 -19.814 1.00 46.53 279 SER A C 1
ATOM 2130 O O . SER A 1 279 ? 17.012 -35.454 -20.751 1.00 46.53 279 SER A O 1
ATOM 2132 N N . ALA A 1 280 ? 15.609 -36.473 -19.330 1.00 47.88 280 ALA A N 1
ATOM 2133 C CA . ALA A 1 280 ? 15.420 -37.701 -20.086 1.00 47.88 280 ALA A CA 1
ATOM 2134 C C . ALA A 1 280 ? 13.997 -38.209 -19.823 1.00 47.88 280 ALA A C 1
ATOM 2136 O O . ALA A 1 280 ? 13.797 -39.006 -18.911 1.00 47.88 280 ALA A O 1
ATOM 2137 N N . ARG A 1 281 ? 13.010 -37.701 -20.583 1.00 47.19 281 ARG A N 1
ATOM 2138 C CA . ARG A 1 281 ? 11.779 -38.412 -21.004 1.00 47.19 281 ARG A CA 1
ATOM 2139 C C . ARG A 1 281 ? 10.812 -37.488 -21.765 1.00 47.19 281 ARG A C 1
ATOM 2141 O O . ARG A 1 281 ? 10.265 -36.559 -21.189 1.00 47.19 281 ARG A O 1
ATOM 2148 N N . GLY A 1 282 ? 10.581 -37.836 -23.035 1.00 44.22 282 GLY A N 1
ATOM 2149 C CA . GLY A 1 282 ? 9.282 -37.778 -23.726 1.00 44.22 282 GLY A CA 1
ATOM 2150 C C . GLY A 1 282 ? 8.682 -36.407 -24.051 1.00 44.22 282 GLY A C 1
ATOM 2151 O O . GLY A 1 282 ? 8.018 -35.807 -23.217 1.00 44.22 282 GLY A O 1
ATOM 2152 N N . CYS A 1 283 ? 8.828 -35.971 -25.306 1.00 39.47 283 CYS A N 1
ATOM 2153 C CA . CYS A 1 283 ? 8.117 -34.826 -25.881 1.00 39.47 283 CYS A CA 1
ATOM 2154 C C . CYS A 1 283 ? 6.672 -35.184 -26.274 1.00 39.47 283 CYS A C 1
ATOM 2156 O O . CYS A 1 283 ? 6.462 -36.134 -27.027 1.00 39.47 283 CYS A O 1
ATOM 2158 N N . SER A 1 284 ? 5.708 -34.350 -25.880 1.00 38.53 284 SER A N 1
ATOM 2159 C CA . SER A 1 284 ? 4.453 -34.138 -26.608 1.00 38.53 284 SER A CA 1
ATOM 2160 C C . SER A 1 284 ? 4.318 -32.644 -26.935 1.00 38.53 284 SER A C 1
ATOM 2162 O O . SER A 1 284 ? 4.454 -31.781 -26.071 1.00 38.53 284 SER A O 1
ATOM 2164 N N . LEU A 1 285 ? 4.122 -32.339 -28.220 1.00 47.88 285 LEU A N 1
ATOM 2165 C CA . LEU A 1 285 ? 3.839 -31.004 -28.751 1.00 47.88 285 LEU A CA 1
ATOM 2166 C C . LEU A 1 285 ? 2.337 -30.734 -28.610 1.00 47.88 285 LEU A C 1
ATOM 2168 O O . LEU A 1 285 ? 1.540 -31.518 -29.118 1.00 47.88 285 LEU A O 1
ATOM 2172 N N . GLY A 1 286 ? 1.958 -29.628 -27.963 1.00 46.12 286 GLY A N 1
ATOM 2173 C CA . GLY A 1 286 ? 0.569 -29.151 -27.988 1.00 46.12 286 GLY A CA 1
ATOM 2174 C C . GLY A 1 286 ? 0.007 -28.620 -26.671 1.00 46.12 286 GLY A C 1
ATOM 2175 O O . GLY A 1 286 ? -1.138 -28.910 -26.355 1.00 46.12 286 GLY A O 1
ATOM 2176 N N . ALA A 1 287 ? 0.777 -27.857 -25.900 1.00 41.94 287 ALA A N 1
ATOM 2177 C CA . ALA A 1 287 ? 0.236 -26.948 -24.893 1.00 41.94 287 ALA A CA 1
ATOM 2178 C C . ALA A 1 287 ? 1.286 -25.866 -24.642 1.00 41.94 287 ALA A C 1
ATOM 2180 O O . ALA A 1 287 ? 2.351 -26.163 -24.104 1.00 41.94 287 ALA A O 1
ATOM 2181 N N . THR A 1 288 ? 1.022 -24.625 -25.056 1.00 48.69 288 THR A N 1
ATOM 2182 C CA . THR A 1 288 ? 1.730 -23.473 -24.485 1.00 48.69 288 THR A CA 1
ATOM 2183 C C . THR A 1 288 ? 1.466 -23.529 -22.990 1.00 48.69 288 THR A C 1
ATOM 2185 O O . THR A 1 288 ? 0.312 -23.444 -22.561 1.00 48.69 288 THR A O 1
ATOM 2188 N N . SER A 1 289 ? 2.502 -23.814 -22.209 1.00 57.75 289 SER A N 1
ATOM 2189 C CA . SER A 1 289 ? 2.334 -23.966 -20.772 1.00 57.75 289 SER A CA 1
ATOM 2190 C C . SER A 1 289 ? 1.927 -22.609 -20.195 1.00 57.75 289 SER A C 1
ATOM 2192 O O . SER A 1 289 ? 2.334 -21.575 -20.721 1.00 57.75 289 SER A O 1
ATOM 2194 N N . ALA A 1 290 ? 1.133 -22.578 -19.122 1.00 61.12 290 ALA A N 1
ATOM 2195 C CA . ALA A 1 290 ? 0.756 -21.317 -18.468 1.00 61.12 290 ALA A CA 1
ATOM 2196 C C . ALA A 1 290 ? 1.983 -20.430 -18.143 1.00 61.12 290 ALA A C 1
ATOM 2198 O O . ALA A 1 290 ? 1.902 -19.208 -18.210 1.00 61.12 290 ALA A O 1
ATOM 2199 N N . ALA A 1 291 ? 3.147 -21.051 -17.916 1.00 62.19 291 ALA A N 1
ATOM 2200 C CA . ALA A 1 291 ? 4.420 -20.373 -17.695 1.00 62.19 291 ALA A CA 1
ATOM 2201 C C . ALA A 1 291 ? 4.927 -19.557 -18.904 1.00 62.19 291 ALA A C 1
ATOM 2203 O O . ALA A 1 291 ? 5.588 -18.537 -18.711 1.00 62.19 291 ALA A O 1
ATOM 2204 N N . ASP A 1 292 ? 4.615 -19.965 -20.139 1.00 61.31 292 ASP A N 1
ATOM 2205 C CA . ASP A 1 292 ? 5.014 -19.234 -21.350 1.00 61.31 292 ASP A CA 1
ATOM 2206 C C . ASP A 1 292 ? 4.165 -17.963 -21.540 1.00 61.31 292 ASP A C 1
ATOM 2208 O O . ASP A 1 292 ? 4.675 -16.926 -21.972 1.00 61.31 292 ASP A O 1
ATOM 2212 N N . CYS A 1 293 ? 2.880 -18.016 -21.164 1.00 67.75 293 CYS A N 1
ATOM 2213 C CA . CYS A 1 293 ? 1.989 -16.852 -21.166 1.00 67.75 293 CYS A CA 1
ATOM 2214 C C . CYS A 1 293 ? 2.403 -15.810 -20.114 1.00 67.75 293 CYS A C 1
ATOM 2216 O O . CYS A 1 293 ? 2.398 -14.612 -20.407 1.00 67.75 293 CYS A O 1
ATOM 2218 N N . ASP A 1 294 ? 2.821 -16.260 -18.929 1.00 82.62 294 ASP A N 1
ATOM 2219 C CA . ASP A 1 294 ? 3.274 -15.379 -17.847 1.00 82.62 294 ASP A CA 1
ATOM 2220 C C . ASP A 1 294 ? 4.557 -14.622 -18.221 1.00 82.62 294 ASP A C 1
ATOM 2222 O O . ASP A 1 294 ? 4.686 -13.428 -17.936 1.00 82.62 294 ASP A O 1
ATOM 2226 N N . TRP A 1 295 ? 5.495 -15.283 -18.912 1.00 84.75 295 TRP A N 1
ATOM 2227 C CA . TRP A 1 295 ? 6.732 -14.641 -19.363 1.00 84.75 295 TRP A CA 1
ATOM 2228 C C . TRP A 1 295 ? 6.472 -13.562 -20.415 1.00 84.75 295 TRP A C 1
ATOM 2230 O O . TRP A 1 295 ? 6.984 -12.454 -20.285 1.00 84.75 295 TRP A O 1
ATOM 2240 N N . ALA A 1 296 ? 5.637 -13.840 -21.422 1.00 87.50 296 ALA A N 1
ATOM 2241 C CA . ALA A 1 296 ? 5.328 -12.860 -22.462 1.00 87.50 296 ALA A CA 1
ATOM 2242 C C . ALA A 1 296 ? 4.685 -11.587 -21.878 1.00 87.50 296 ALA A C 1
ATOM 2244 O O . ALA A 1 296 ? 5.042 -10.475 -22.275 1.00 87.50 296 ALA A O 1
ATOM 2245 N N . ALA A 1 297 ? 3.785 -11.739 -20.899 1.00 90.00 297 ALA A N 1
ATOM 2246 C CA . ALA A 1 297 ? 3.185 -10.614 -20.187 1.00 90.00 297 ALA A CA 1
ATOM 2247 C C . ALA A 1 297 ? 4.220 -9.836 -19.355 1.00 90.00 297 ALA A C 1
ATOM 2249 O O . ALA A 1 297 ? 4.249 -8.604 -19.400 1.00 90.00 297 ALA A O 1
ATOM 2250 N N . ALA A 1 298 ? 5.105 -10.542 -18.644 1.00 89.12 298 ALA A N 1
ATOM 2251 C CA . ALA A 1 298 ? 6.182 -9.929 -17.872 1.00 89.12 298 ALA A CA 1
ATOM 2252 C C . ALA A 1 298 ? 7.155 -9.140 -18.766 1.00 89.12 298 ALA A C 1
ATOM 2254 O O . ALA A 1 298 ? 7.462 -7.984 -18.471 1.00 89.12 298 ALA A O 1
ATOM 2255 N N . SER A 1 299 ? 7.590 -9.714 -19.891 1.00 88.75 299 SER A N 1
ATOM 2256 C CA . SER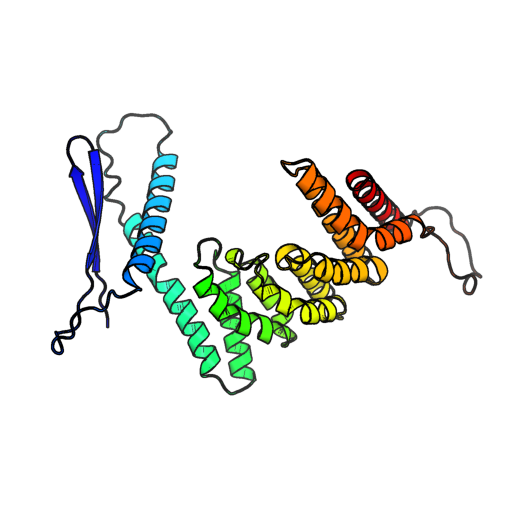 A 1 299 ? 8.453 -9.032 -20.859 1.00 88.75 299 SER A CA 1
ATOM 2257 C C . SER A 1 299 ? 7.763 -7.824 -21.483 1.00 88.75 299 SER A C 1
ATOM 2259 O O . SER A 1 299 ? 8.383 -6.771 -21.593 1.00 88.75 299 SER A O 1
ATOM 2261 N N . ALA A 1 300 ? 6.480 -7.926 -21.843 1.00 92.31 300 ALA A N 1
ATOM 2262 C CA . ALA A 1 300 ? 5.730 -6.799 -22.395 1.00 92.31 300 ALA A CA 1
ATOM 2263 C C . ALA A 1 300 ? 5.644 -5.622 -21.408 1.00 92.31 300 ALA A C 1
ATOM 2265 O O . ALA A 1 300 ? 5.858 -4.475 -21.802 1.00 92.31 300 ALA A O 1
ATOM 2266 N N . LEU A 1 301 ? 5.390 -5.894 -20.123 1.00 92.56 301 LEU A N 1
ATOM 2267 C CA . LEU A 1 301 ? 5.393 -4.862 -19.082 1.00 92.56 301 LEU A CA 1
ATOM 2268 C C . LEU A 1 301 ? 6.786 -4.276 -18.855 1.00 92.56 301 LEU A C 1
ATOM 2270 O O . LEU A 1 301 ? 6.907 -3.061 -18.717 1.00 92.56 301 LEU A O 1
ATOM 2274 N N . ALA A 1 302 ? 7.831 -5.107 -18.864 1.00 89.44 302 ALA A N 1
ATOM 2275 C CA . ALA A 1 302 ? 9.201 -4.635 -18.708 1.00 89.44 302 ALA A CA 1
ATOM 2276 C C . ALA A 1 302 ? 9.640 -3.739 -19.877 1.00 89.44 302 ALA A C 1
ATOM 2278 O O . ALA A 1 302 ? 10.203 -2.671 -19.645 1.00 89.44 302 ALA A O 1
ATOM 2279 N N . VAL A 1 303 ? 9.319 -4.116 -21.123 1.00 92.75 303 VAL A N 1
ATOM 2280 C CA . VAL A 1 303 ? 9.540 -3.264 -22.304 1.00 92.75 303 VAL A CA 1
ATOM 2281 C C . VAL A 1 303 ? 8.759 -1.962 -22.170 1.00 92.75 303 VAL A C 1
ATOM 2283 O O . VAL A 1 303 ? 9.328 -0.896 -22.371 1.00 92.75 303 VAL A O 1
ATOM 2286 N N . ARG A 1 304 ? 7.472 -2.026 -21.805 1.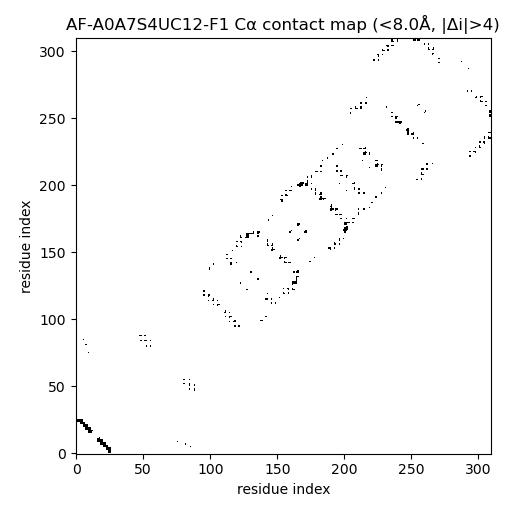00 93.56 304 ARG A N 1
ATOM 2287 C CA . ARG A 1 304 ? 6.638 -0.829 -21.644 1.00 93.56 304 ARG A CA 1
ATOM 2288 C C . ARG A 1 304 ? 7.221 0.132 -20.610 1.00 93.56 304 ARG A C 1
ATOM 2290 O O . ARG A 1 304 ? 7.310 1.322 -20.892 1.00 93.56 304 ARG A O 1
ATOM 2297 N N . ALA A 1 305 ? 7.627 -0.378 -19.448 1.00 90.00 305 ALA A N 1
ATOM 2298 C CA . ALA A 1 305 ? 8.262 0.424 -18.411 1.00 90.00 305 ALA A CA 1
ATOM 2299 C C . ALA A 1 305 ? 9.561 1.060 -18.928 1.00 90.00 305 ALA A C 1
ATOM 2301 O O . ALA A 1 305 ? 9.715 2.268 -18.828 1.00 90.00 305 ALA A O 1
ATOM 2302 N N . LEU A 1 306 ? 10.448 0.286 -19.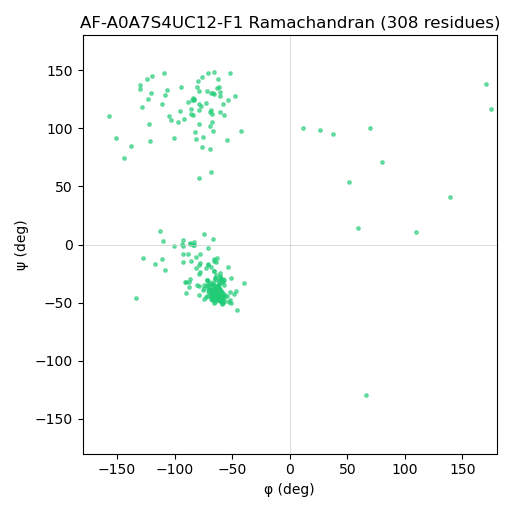563 1.00 90.88 306 LEU A N 1
ATOM 2303 C CA . LEU A 1 306 ? 11.706 0.812 -20.106 1.00 90.88 306 LEU A CA 1
ATOM 2304 C C . LEU A 1 306 ? 11.498 1.874 -21.190 1.00 90.88 306 LEU A C 1
ATOM 2306 O O . LEU A 1 306 ? 12.210 2.868 -21.188 1.00 90.88 306 LEU A O 1
ATOM 2310 N N . VAL A 1 307 ? 10.516 1.701 -22.078 1.00 93.25 307 VAL A N 1
ATOM 2311 C CA . VAL A 1 307 ? 10.190 2.686 -23.126 1.00 93.25 307 VAL A CA 1
ATOM 2312 C C . VAL A 1 307 ? 9.674 3.998 -22.533 1.00 93.25 307 VAL A C 1
ATOM 2314 O O . VAL A 1 307 ? 9.954 5.064 -23.065 1.00 93.25 307 VAL A O 1
ATOM 2317 N N . LEU A 1 308 ? 8.916 3.943 -21.437 1.00 90.12 308 LEU A N 1
ATOM 2318 C CA . LEU A 1 308 ? 8.450 5.149 -20.743 1.00 90.12 308 LEU A CA 1
ATOM 2319 C C . LEU A 1 308 ? 9.569 5.860 -19.971 1.00 90.12 308 LEU A C 1
ATOM 2321 O O . LEU A 1 308 ? 9.432 7.038 -19.647 1.00 90.12 308 LEU A O 1
ATOM 2325 N N . LEU A 1 309 ? 10.645 5.137 -19.664 1.00 90.44 309 LEU A N 1
ATOM 2326 C CA . LEU A 1 309 ? 11.797 5.621 -18.912 1.00 90.44 309 LEU A CA 1
ATOM 2327 C C . LEU A 1 309 ? 13.001 6.002 -19.796 1.00 90.44 309 LEU A C 1
ATOM 2329 O O . LEU A 1 309 ? 14.027 6.431 -19.270 1.00 90.44 309 LEU A O 1
ATOM 2333 N N . SER A 1 310 ? 12.902 5.838 -21.117 1.00 88.38 310 SER A N 1
ATOM 2334 C CA . SER A 1 310 ? 13.926 6.227 -22.101 1.00 88.38 310 SER A CA 1
ATOM 2335 C C . SER A 1 310 ? 13.572 7.536 -22.791 1.00 88.38 310 SER A C 1
ATOM 2337 O O . SER A 1 310 ? 14.468 8.397 -22.920 1.00 88.38 310 SER A O 1
#

Organism: NCBI:txid311494

Mean predicted aligned error: 13.4 Å

InterPro domains:
  IPR011989 Armadillo-like helical [G3DSA:1.25.10.10] (91-269)
  IPR016024 Armadillo-type fold [SSF48371] (95-259)

Sequence (310 aa):
DHRVRHCAAAVECGTKRVVKLSVLYASEPERSACPQSTVPGDTEVRTAFLTAARTAARSASSAHDGFHSTPHVDFFAREGLATCALASVGTEREEFEMLLGDLQREQKKDELEAAHKRLLDFMVQRDLSSWPKQLLLKAFIPMTTALNMERLKLKAYQALDAALPLHRDEVCLLLGETLMRDVNDPDPSVRSAALHAAFRLMSDEACRGSIVAHVIAHDPSPALRLQALQGVAALAEDASRSDTATARAELVRQLMDCYGDVLQRVLSARPGGRSPEASARGCSLGATSAADCDWAAASALAVRALVLLS

Radius of gyration: 27.15 Å; Cα contacts (8 Å, |Δi|>4): 281; chains: 1; bounding box: 64×78×68 Å

Foldseek 3Di:
DFPWDWDWDWDDDDPDIDIDIDTDGPDDDDPDDDPDDPPPCPVVLVVLLVVLLVVLVVVLVVVPPDDDDDPDPPPPPPPVSVCVSVVPSPDLLVVLVVLLVQCVPDDDPVSNLVSLVVNLVSLLVDQCVPPDPVSVVSCPVSLVVLCVVPVCVLSSLSSLVSNQSQWQPPVLVVCLVSLLVQCVPPDVSSVLSSLVCLLTRHNDLQSSLVNLLCQLVPPPDLVSVLVSLVSLLVQLVVLLPDPDPVSSLVSLVSSCVRCVVSLVVLLVDDDPPDPPPDDDDDDDPDDPPVSNVSSVSSNVSSVSSVVSSD

pLDDT: mean 78.54, std 21.87, range [36.12, 98.44]

Nearest PDB structures (foldseek):
  8pv8-assembly1_CS  TM=3.173E-01  e=1.226E-01  Thermochaetoides thermophila DSM 1495
  8fbn-assembly1_E  TM=3.606E-01  e=9.041E-01  synthetic construct
  8pv4-assembly1_CS  TM=3.099E-01  e=5.358E-01  Thermochaetoides thermophila DSM 1495
  5mps-assembly1_T  TM=1.826E-01  e=8.790E-02  Saccharomyces cerevisiae
  8adg-assembly1_D  TM=3.192E-01  e=6.357E+00  Escherichia coli K-12